Protein AF-A0A166JEI8-F1 (afdb_monomer_lite)

pLDDT: mean 73.2, std 16.62, range [34.91, 96.06]

Sequence (201 aa):
MSTNQKLSTAEVVRAQAAKEVSVGGETLSISKVHMWRNAQPRVSTLAEEALRSTSPQNTRPLSLTMTVKRNSGTSTASTDGLDSSVLPYLVAIHVLREGIPFSAQAELNTSPDDPTSIHYAWPAPPLGATENIAETPAHEGAYFLAQTVDKGSALSLSAWNGPLWGVLRNGLDDMLDFIAVLEFEGGIFLTSERQRVETVY

Foldseek 3Di:
DDPPPPDDPLRLLVVQADQWDQFQFWIKHWPDKAKEFEPDDDDDDPVVVVVCVVDVDPFFAMKMKTKMFGPDGDPPDLQQAPVHDRGFDFFKKKKFWPDDPPVVQSPQPDDQQDQSHGMKIAGADDPPPPDPPDVVCQQVNQHKDWDTDPSRGMIMIITGDGYRYQRPDDPPSQWTKMKMWIAGPPGRIYIDPIDTYHYHD

Structure (mmCIF, N/CA/C/O backbone):
data_AF-A0A166JEI8-F1
#
_entry.id   AF-A0A166JEI8-F1
#
loop_
_atom_site.group_PDB
_atom_site.id
_atom_site.type_symbol
_atom_site.label_atom_id
_atom_site.label_alt_id
_atom_site.label_comp_id
_atom_site.label_asym_id
_atom_site.label_entity_id
_atom_site.label_seq_id
_atom_site.pdbx_PDB_ins_code
_atom_site.Cartn_x
_atom_site.Cartn_y
_atom_site.Cartn_z
_atom_site.occupancy
_atom_site.B_iso_or_equiv
_atom_site.auth_seq_id
_atom_site.auth_comp_id
_atom_site.auth_asym_id
_atom_site.auth_atom_id
_atom_site.pdbx_PDB_model_num
ATOM 1 N N . MET A 1 1 ? -22.953 -27.720 -11.928 1.00 34.91 1 MET A N 1
ATOM 2 C CA . MET A 1 1 ? -21.534 -27.922 -11.571 1.00 34.91 1 MET A CA 1
ATOM 3 C C . MET A 1 1 ? -20.977 -26.565 -11.193 1.00 34.91 1 MET A C 1
ATOM 5 O O . MET A 1 1 ? -20.800 -25.744 -12.079 1.00 34.91 1 MET A O 1
ATOM 9 N N . SER A 1 2 ? -20.825 -26.287 -9.898 1.00 39.28 2 SER A N 1
ATOM 10 C CA . SER A 1 2 ? -20.218 -25.035 -9.441 1.00 39.28 2 SER A CA 1
ATOM 11 C C . SER A 1 2 ? -18.711 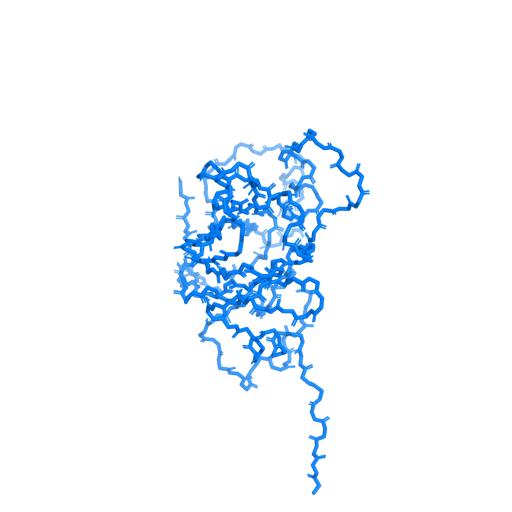-25.249 -9.443 1.00 39.28 2 SER A C 1
ATOM 13 O O . SER A 1 2 ? -18.194 -26.004 -8.622 1.00 39.28 2 SER A O 1
ATOM 15 N N . THR A 1 3 ? -18.011 -24.683 -10.419 1.00 42.84 3 THR A N 1
ATOM 16 C CA . THR A 1 3 ? -16.553 -24.586 -10.386 1.00 42.84 3 THR A CA 1
ATOM 17 C C . THR A 1 3 ? -16.180 -23.765 -9.156 1.00 42.84 3 THR A C 1
ATOM 19 O O . THR A 1 3 ? -16.444 -22.568 -9.109 1.00 42.84 3 THR A O 1
ATOM 22 N N . ASN A 1 4 ? -15.603 -24.415 -8.142 1.00 44.16 4 ASN A N 1
ATOM 23 C CA . ASN A 1 4 ? -14.890 -23.744 -7.056 1.00 44.16 4 ASN A CA 1
ATOM 24 C C . ASN A 1 4 ? -13.650 -23.080 -7.663 1.00 44.16 4 ASN A C 1
ATOM 26 O O . ASN A 1 4 ? -12.557 -23.644 -7.650 1.00 44.16 4 ASN A O 1
ATOM 30 N N . GLN A 1 5 ? -13.841 -21.919 -8.282 1.00 55.06 5 GLN A N 1
ATOM 31 C CA . GLN A 1 5 ? -12.746 -21.103 -8.769 1.00 55.06 5 GLN A CA 1
ATOM 32 C C . GLN A 1 5 ? -12.058 -20.521 -7.535 1.00 55.06 5 GLN A C 1
ATOM 34 O O . GLN A 1 5 ? -12.640 -19.723 -6.802 1.00 55.06 5 GLN A O 1
ATOM 39 N N . LYS A 1 6 ? -10.849 -21.007 -7.243 1.00 60.31 6 LYS A N 1
ATOM 40 C CA . LYS A 1 6 ? -10.017 -20.469 -6.169 1.00 60.31 6 LYS A CA 1
ATOM 41 C C . LYS A 1 6 ? -9.672 -19.031 -6.550 1.00 60.31 6 LYS A C 1
ATOM 43 O O . LYS A 1 6 ? -8.911 -18.825 -7.491 1.00 60.31 6 LYS A O 1
ATOM 48 N N . LEU A 1 7 ? -10.271 -18.073 -5.849 1.00 62.31 7 LEU A N 1
ATOM 49 C CA . LEU A 1 7 ? -9.977 -16.656 -6.026 1.00 62.31 7 LEU A CA 1
ATOM 50 C C . LEU A 1 7 ? -8.491 -16.407 -5.735 1.00 62.31 7 LEU A C 1
ATOM 52 O O . LEU A 1 7 ? -7.923 -16.970 -4.792 1.00 62.31 7 LEU A O 1
ATOM 56 N N . SER A 1 8 ? -7.863 -15.584 -6.562 1.00 73.56 8 SER A N 1
ATOM 57 C CA . SER A 1 8 ? -6.524 -15.045 -6.339 1.00 73.56 8 SER A CA 1
ATOM 58 C C . SER A 1 8 ? -6.501 -14.098 -5.134 1.00 73.56 8 SER A C 1
ATOM 60 O O . SER A 1 8 ? -7.527 -13.544 -4.740 1.00 73.56 8 SER A O 1
ATOM 62 N N . THR A 1 9 ? -5.319 -13.862 -4.557 1.00 78.44 9 THR A N 1
ATOM 63 C CA . THR A 1 9 ? -5.157 -12.916 -3.438 1.00 78.44 9 THR A CA 1
ATOM 64 C C . THR A 1 9 ? -5.675 -11.523 -3.802 1.00 78.44 9 THR A C 1
ATOM 66 O O . THR A 1 9 ? -6.403 -10.918 -3.022 1.00 78.44 9 THR A O 1
ATOM 69 N N . ALA A 1 10 ? -5.384 -11.051 -5.017 1.00 78.81 10 ALA A N 1
ATOM 70 C CA . ALA A 1 10 ? -5.869 -9.774 -5.536 1.00 78.81 10 ALA A CA 1
ATOM 71 C C . ALA A 1 10 ? -7.406 -9.682 -5.552 1.00 78.81 10 ALA A C 1
ATOM 73 O O . ALA A 1 10 ? -7.980 -8.650 -5.205 1.00 78.81 10 ALA A O 1
ATO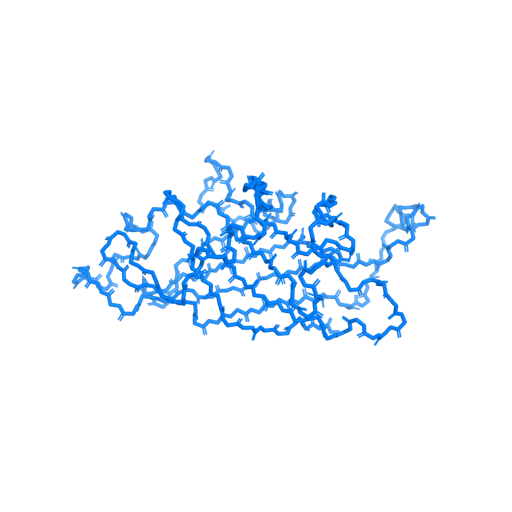M 74 N N . GLU A 1 11 ? -8.080 -10.770 -5.934 1.00 80.19 11 GLU A N 1
ATOM 75 C CA . GLU A 1 11 ? -9.542 -10.855 -5.959 1.00 80.19 11 GLU A CA 1
ATOM 76 C C . GLU A 1 11 ? -10.145 -10.838 -4.559 1.00 80.19 11 GLU A C 1
ATOM 78 O O . GLU A 1 11 ? -11.120 -10.126 -4.329 1.00 80.19 11 GLU A O 1
ATOM 83 N N . VAL A 1 12 ? -9.555 -11.587 -3.625 1.00 81.12 12 VAL A N 1
ATOM 84 C CA . VAL A 1 12 ? -10.002 -11.625 -2.227 1.00 81.12 12 VAL A CA 1
ATOM 85 C C . VAL A 1 12 ? -9.874 -10.244 -1.593 1.00 81.12 12 VAL A C 1
ATOM 87 O O . VAL A 1 12 ? -10.859 -9.724 -1.070 1.00 81.12 12 VAL A O 1
ATOM 90 N N . VAL A 1 13 ? -8.697 -9.624 -1.715 1.00 84.38 13 VAL A N 1
ATOM 91 C CA . VAL A 1 13 ? -8.416 -8.287 -1.176 1.00 84.38 13 VAL A CA 1
ATOM 92 C C . VAL A 1 13 ? -9.404 -7.271 -1.747 1.00 84.38 13 VAL A C 1
ATOM 94 O O . VAL A 1 13 ? -10.034 -6.536 -0.993 1.00 84.38 13 VAL A O 1
ATOM 97 N N . ARG A 1 14 ? -9.614 -7.256 -3.070 1.00 84.62 14 ARG A N 1
ATOM 98 C CA . ARG A 1 14 ? -10.544 -6.314 -3.712 1.00 84.62 14 ARG A CA 1
ATOM 99 C C . ARG A 1 14 ? -11.997 -6.539 -3.291 1.00 84.62 14 ARG A C 1
ATOM 101 O O . ARG A 1 14 ? -12.711 -5.571 -3.064 1.00 84.62 14 ARG A O 1
ATOM 108 N N . ALA A 1 15 ? -12.446 -7.792 -3.221 1.00 85.19 15 ALA A N 1
ATOM 109 C CA . ALA A 1 15 ? -13.835 -8.117 -2.904 1.00 85.19 15 ALA A CA 1
ATOM 110 C C . ALA A 1 15 ? -14.199 -7.816 -1.443 1.00 85.19 15 ALA A C 1
ATOM 112 O O . ALA A 1 15 ? -15.361 -7.540 -1.151 1.00 85.19 15 ALA A O 1
ATOM 113 N N . GLN A 1 16 ? -13.223 -7.887 -0.535 1.00 88.50 16 GLN A N 1
ATOM 114 C CA . GLN A 1 16 ? -13.431 -7.670 0.897 1.00 88.50 16 GLN A CA 1
ATOM 115 C C . GLN A 1 16 ? -13.135 -6.234 1.343 1.00 88.50 16 GLN A C 1
ATOM 117 O O . GLN A 1 16 ? -13.530 -5.855 2.445 1.00 88.50 16 GLN A O 1
ATOM 122 N N . ALA A 1 17 ? -12.462 -5.430 0.515 1.00 90.94 17 ALA A N 1
ATOM 123 C CA . ALA A 1 17 ? -12.079 -4.084 0.903 1.00 90.94 17 ALA A CA 1
ATOM 124 C C . ALA A 1 17 ? -13.253 -3.099 0.939 1.00 90.94 17 ALA A C 1
ATOM 126 O O . ALA A 1 17 ? -14.037 -2.986 -0.005 1.00 90.94 17 ALA A O 1
ATOM 127 N N . ALA A 1 18 ? -13.325 -2.323 2.020 1.00 93.25 18 ALA A N 1
ATOM 128 C CA . ALA A 1 18 ? -14.317 -1.274 2.228 1.00 93.25 18 ALA A CA 1
ATOM 129 C C . ALA A 1 18 ? -13.657 0.110 2.306 1.00 93.25 18 ALA A C 1
ATOM 131 O O . ALA A 1 18 ? -12.502 0.235 2.706 1.00 93.25 18 ALA A O 1
ATOM 132 N N . LYS A 1 19 ? -14.385 1.168 1.923 1.00 93.62 19 LYS A N 1
ATOM 133 C CA . LYS A 1 19 ? -13.885 2.559 2.003 1.00 93.62 19 LYS A CA 1
ATOM 134 C C . LYS A 1 19 ? -13.730 3.061 3.442 1.00 93.62 19 LYS A C 1
ATOM 136 O O . LYS A 1 19 ? -12.951 3.976 3.695 1.00 93.62 19 LYS A O 1
ATOM 141 N N . GLU A 1 20 ? -14.486 2.465 4.357 1.00 92.00 20 GLU A N 1
ATOM 142 C CA . GLU A 1 20 ? -14.409 2.706 5.789 1.00 92.00 20 GLU A CA 1
ATOM 143 C C . GLU A 1 20 ? -14.490 1.367 6.515 1.00 92.00 20 GLU A C 1
ATOM 145 O O . GLU A 1 20 ? -15.274 0.496 6.129 1.00 92.00 20 GLU A O 1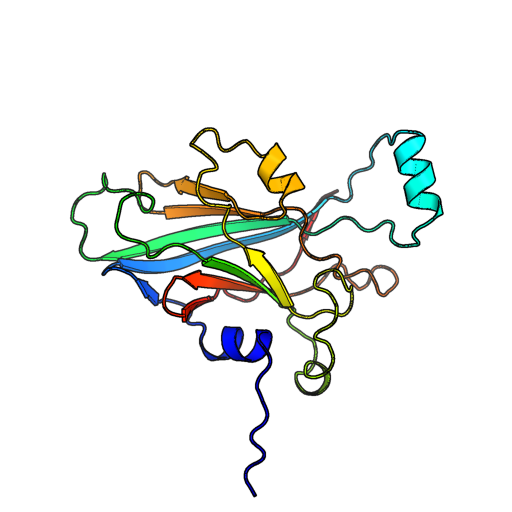
ATOM 150 N N . VAL A 1 21 ? -13.685 1.199 7.560 1.00 89.44 21 VAL A N 1
ATOM 151 C CA . VAL A 1 21 ? -13.673 -0.018 8.384 1.00 89.44 21 VAL A CA 1
ATOM 152 C C . VAL A 1 21 ? -13.698 0.341 9.859 1.00 89.44 21 VAL A C 1
ATOM 154 O O . VAL A 1 21 ? -13.145 1.367 10.258 1.00 89.44 21 VAL A O 1
ATOM 157 N N . SER A 1 22 ? -14.324 -0.515 10.668 1.00 87.31 22 SER A N 1
ATOM 158 C CA . SER A 1 22 ? -14.263 -0.417 12.124 1.00 87.31 22 SER A CA 1
ATOM 159 C C . SER A 1 22 ? -13.239 -1.405 12.663 1.00 87.31 22 SER A C 1
ATOM 161 O O . SER A 1 22 ? -13.326 -2.607 12.418 1.00 87.31 22 SER A O 1
ATOM 163 N N . VAL A 1 23 ? -12.249 -0.875 13.365 1.00 79.50 23 VAL A N 1
ATOM 164 C CA . VAL A 1 23 ? -11.028 -1.561 13.762 1.00 79.50 23 VAL A CA 1
ATOM 165 C C . VAL A 1 23 ? -10.725 -1.139 15.202 1.00 79.50 23 VAL A C 1
ATOM 167 O O . VAL A 1 23 ? -10.527 0.040 15.477 1.00 79.50 23 VAL A O 1
ATOM 170 N N . GLY A 1 24 ? -10.807 -2.083 16.146 1.00 75.44 24 GLY A N 1
ATOM 171 C CA . GLY A 1 24 ? -10.615 -1.808 17.579 1.00 75.44 24 GLY A CA 1
ATOM 172 C C . GLY A 1 24 ? -11.596 -0.800 18.200 1.00 75.44 24 GLY A C 1
ATOM 173 O O . GLY A 1 24 ? -11.288 -0.202 19.222 1.00 75.44 24 GLY A O 1
ATOM 174 N N . GLY A 1 25 ? -12.776 -0.592 17.605 1.00 76.69 25 GLY A N 1
ATOM 175 C CA . GLY A 1 25 ? -13.742 0.426 18.055 1.00 76.69 25 GLY A CA 1
ATOM 176 C C . GLY A 1 25 ? -13.531 1.814 17.437 1.00 76.69 25 GLY A C 1
ATOM 177 O O . GLY A 1 25 ? -14.306 2.733 17.706 1.00 76.69 25 GLY A O 1
ATOM 178 N N . GLU A 1 26 ? -12.534 1.959 16.563 1.00 81.19 26 GLU A N 1
ATOM 179 C CA . GLU A 1 26 ? -12.279 3.158 15.769 1.00 81.19 26 GLU A CA 1
ATOM 180 C C . GLU A 1 26 ? -12.746 2.940 14.330 1.00 81.19 26 GLU A C 1
ATOM 182 O O . GLU A 1 26 ? -12.578 1.868 13.758 1.00 81.19 26 GLU A O 1
ATOM 187 N N . THR A 1 27 ? -13.354 3.954 13.728 1.00 88.31 27 THR A N 1
ATOM 188 C CA . THR A 1 27 ? -13.735 3.967 12.313 1.00 88.31 27 THR A CA 1
ATOM 189 C C . THR A 1 27 ? -12.668 4.707 11.531 1.00 88.31 27 THR A C 1
ATOM 191 O O . THR A 1 27 ? -12.354 5.859 11.842 1.00 88.31 27 THR A O 1
ATOM 194 N N . LEU A 1 28 ? -12.111 4.050 10.521 1.00 89.50 28 LEU A N 1
ATOM 195 C CA . LEU A 1 28 ? -10.963 4.533 9.765 1.00 89.50 28 LEU A CA 1
ATOM 196 C C . LEU A 1 28 ? -11.316 4.732 8.300 1.00 89.50 28 LEU A C 1
ATOM 198 O O . LEU A 1 28 ? -12.080 3.953 7.732 1.00 89.50 28 LEU A O 1
ATOM 202 N N . SER A 1 29 ? -10.683 5.723 7.680 1.00 92.62 29 SER A N 1
ATOM 203 C CA . SER A 1 29 ? -10.709 5.928 6.233 1.00 92.62 29 SER A CA 1
ATOM 204 C C . SER A 1 29 ? -9.329 6.308 5.703 1.00 92.62 29 SER A C 1
ATOM 206 O O . SER A 1 29 ? -8.512 6.909 6.409 1.00 92.62 29 SER A O 1
ATOM 208 N N . ILE A 1 30 ? -9.048 5.966 4.445 1.00 93.75 30 ILE A N 1
ATOM 209 C CA . ILE A 1 30 ? -7.854 6.466 3.755 1.00 93.75 30 ILE A CA 1
ATOM 210 C C . ILE A 1 30 ? -8.164 7.867 3.234 1.00 93.75 30 ILE A C 1
ATOM 212 O O . ILE A 1 30 ? -8.978 8.047 2.334 1.00 93.75 30 ILE A O 1
ATOM 216 N N . SER A 1 31 ? -7.493 8.865 3.805 1.00 92.94 31 SER A N 1
ATOM 217 C CA . SER A 1 31 ? -7.713 10.278 3.475 1.00 92.94 31 SER A CA 1
ATOM 218 C C . SER A 1 31 ? -6.877 10.762 2.294 1.00 92.94 31 SER A C 1
ATOM 220 O O . SER A 1 31 ? -7.303 11.631 1.536 1.00 92.94 31 SER A O 1
ATOM 222 N N . LYS A 1 32 ? -5.668 10.217 2.147 1.00 93.94 32 LYS A N 1
ATOM 223 C CA . LYS A 1 32 ? -4.733 10.551 1.078 1.00 93.94 32 LYS A CA 1
ATOM 224 C C . LYS A 1 32 ? -3.896 9.329 0.761 1.00 93.94 32 LYS A C 1
ATOM 226 O O . LYS A 1 32 ? -3.464 8.633 1.671 1.00 93.94 32 LYS A O 1
ATOM 231 N N . VAL A 1 33 ? -3.635 9.104 -0.514 1.00 95.25 33 VAL A N 1
ATOM 232 C CA . VAL A 1 33 ? -2.681 8.105 -0.980 1.00 95.25 33 VAL A CA 1
ATOM 233 C C . VAL A 1 33 ? -2.010 8.636 -2.238 1.00 95.25 33 VAL A C 1
ATOM 235 O O . VAL A 1 33 ? -2.642 9.289 -3.066 1.00 95.25 33 VAL A O 1
ATOM 238 N N . HIS A 1 34 ? -0.711 8.406 -2.343 1.00 94.19 34 HIS A N 1
ATOM 239 C CA . HIS A 1 34 ? 0.128 8.885 -3.426 1.00 94.19 34 HIS A CA 1
ATOM 240 C C . HIS A 1 34 ? 1.145 7.800 -3.750 1.00 94.19 34 HIS A C 1
ATOM 242 O O . HIS A 1 34 ? 1.812 7.298 -2.850 1.00 94.19 34 HIS A O 1
ATOM 248 N N . MET A 1 35 ? 1.235 7.416 -5.020 1.00 92.50 35 MET A N 1
ATOM 249 C CA . MET A 1 35 ? 2.216 6.448 -5.503 1.00 92.50 35 MET A CA 1
ATOM 250 C C . MET A 1 35 ? 3.020 7.096 -6.618 1.00 92.50 35 MET A C 1
ATOM 252 O O . MET A 1 35 ? 2.436 7.677 -7.534 1.00 92.50 35 MET A O 1
ATOM 256 N N . TRP A 1 36 ? 4.344 7.000 -6.552 1.00 89.31 36 TRP A N 1
ATOM 257 C CA . TRP A 1 36 ? 5.209 7.683 -7.503 1.00 89.31 36 TRP A CA 1
ATOM 258 C C . TRP A 1 36 ? 6.441 6.887 -7.907 1.00 89.31 36 TRP A C 1
ATOM 260 O O . TRP A 1 36 ? 6.938 6.023 -7.182 1.00 89.31 36 TRP A O 1
ATOM 270 N N . ARG A 1 37 ? 6.974 7.249 -9.073 1.00 86.12 37 ARG A N 1
ATOM 271 C CA . ARG A 1 37 ? 8.286 6.844 -9.574 1.00 86.12 37 ARG A CA 1
ATOM 272 C C . ARG A 1 37 ? 9.220 8.042 -9.591 1.00 86.12 37 ARG A C 1
ATOM 274 O O . ARG A 1 37 ? 8.905 9.065 -10.183 1.00 86.12 37 ARG A O 1
ATOM 281 N N . ASN A 1 38 ? 10.412 7.894 -9.024 1.00 80.94 38 ASN A N 1
ATOM 282 C CA . ASN A 1 38 ? 11.464 8.900 -9.159 1.00 80.94 38 ASN A CA 1
ATOM 283 C C . ASN A 1 38 ? 12.235 8.694 -10.475 1.00 80.94 38 ASN A C 1
ATOM 285 O O . ASN A 1 38 ? 13.021 7.757 -10.561 1.00 80.94 38 ASN A O 1
ATOM 289 N N . ALA A 1 39 ? 12.085 9.580 -11.456 1.00 75.12 39 ALA A N 1
ATOM 290 C CA . ALA A 1 39 ? 12.784 9.570 -12.744 1.00 75.12 39 ALA A CA 1
ATOM 291 C C . ALA A 1 39 ? 14.010 10.508 -12.813 1.00 75.12 39 ALA A C 1
ATOM 293 O O . ALA A 1 39 ? 14.609 10.637 -13.880 1.00 75.12 39 ALA A O 1
ATOM 294 N N . GLN A 1 40 ? 14.438 11.114 -11.697 1.00 72.88 40 GLN A N 1
ATOM 295 C CA . GLN A 1 40 ? 15.587 12.029 -11.678 1.00 72.88 40 GLN A CA 1
ATOM 296 C C . GLN A 1 40 ? 16.876 11.362 -12.174 1.00 72.88 40 GLN A C 1
ATOM 298 O O . GLN A 1 40 ? 17.171 10.231 -11.753 1.00 72.88 40 GLN A O 1
ATOM 303 N N . PRO A 1 41 ? 17.700 12.046 -12.989 1.00 65.31 41 PRO A N 1
ATOM 304 C CA . PRO A 1 41 ? 19.040 11.581 -13.331 1.00 65.31 41 PRO A CA 1
ATOM 305 C C . PRO A 1 41 ? 19.866 11.345 -12.063 1.00 65.31 41 PRO A C 1
ATOM 307 O O . PRO A 1 41 ? 19.802 12.123 -11.115 1.00 65.31 41 PRO A O 1
ATOM 310 N N . ARG A 1 42 ? 20.651 10.267 -12.024 1.00 63.66 42 ARG A N 1
ATOM 311 C CA . ARG A 1 42 ? 21.582 9.993 -10.920 1.00 63.66 42 ARG A CA 1
ATOM 312 C C . ARG A 1 42 ? 22.958 9.712 -11.498 1.00 63.66 42 ARG A C 1
ATOM 314 O O . ARG A 1 42 ? 23.061 9.061 -12.537 1.00 63.66 42 ARG A O 1
ATOM 321 N N . VAL A 1 43 ? 23.995 10.180 -10.809 1.00 59.38 43 VAL A N 1
ATOM 322 C CA . VAL A 1 43 ? 25.360 9.715 -11.056 1.00 59.38 43 VAL A CA 1
ATOM 323 C C . VAL A 1 43 ? 25.443 8.318 -10.471 1.00 59.38 43 VAL A C 1
ATOM 325 O O . VAL A 1 43 ? 25.242 8.136 -9.274 1.00 59.38 43 VAL A O 1
ATOM 328 N N . SER A 1 44 ? 25.667 7.336 -11.325 1.00 60.00 44 SER A N 1
ATOM 329 C CA . SER A 1 44 ? 25.778 5.950 -10.901 1.00 60.00 44 SER A CA 1
ATOM 330 C C . SER A 1 44 ? 27.231 5.536 -10.804 1.00 60.00 44 SER A C 1
ATOM 332 O O . SER A 1 44 ? 28.086 6.036 -11.536 1.00 60.00 44 SER A O 1
ATOM 334 N N . THR A 1 45 ? 27.507 4.593 -9.919 1.00 65.69 45 THR A N 1
ATOM 335 C CA . THR A 1 45 ? 28.833 3.986 -9.819 1.00 65.69 45 THR A CA 1
ATOM 336 C C . THR A 1 45 ? 29.073 3.004 -10.973 1.00 65.69 45 THR A C 1
ATOM 338 O O . THR A 1 45 ? 28.134 2.452 -11.550 1.00 65.69 45 THR A O 1
ATOM 341 N N . LEU A 1 46 ? 30.345 2.725 -11.278 1.00 63.34 46 LEU A N 1
ATOM 342 C CA . LEU A 1 46 ? 30.747 1.713 -12.271 1.00 63.34 46 LEU A CA 1
ATOM 343 C C . LEU A 1 46 ? 30.145 0.322 -11.978 1.00 63.34 46 LEU A C 1
ATOM 345 O O . LEU A 1 46 ? 29.822 -0.419 -12.902 1.00 63.34 46 LEU A O 1
ATOM 349 N N . ALA A 1 47 ? 29.944 -0.021 -10.700 1.00 62.25 47 ALA A N 1
ATOM 350 C CA . ALA A 1 47 ? 29.309 -1.275 -10.291 1.00 62.25 47 ALA A CA 1
ATOM 351 C C . ALA A 1 47 ? 27.804 -1.306 -10.628 1.00 62.25 47 ALA A C 1
ATOM 353 O O . ALA A 1 47 ? 27.306 -2.298 -11.156 1.00 62.25 47 ALA A O 1
ATOM 354 N N . GLU A 1 48 ? 27.086 -0.203 -10.405 1.00 59.31 48 GLU A N 1
ATOM 355 C CA . GLU A 1 48 ? 25.668 -0.057 -10.775 1.00 59.31 48 GLU A CA 1
ATOM 356 C C . GLU A 1 48 ? 25.460 0.009 -12.297 1.00 59.31 48 GLU A C 1
ATOM 358 O O . GLU A 1 48 ? 24.394 -0.326 -12.811 1.00 59.31 48 GLU A O 1
ATOM 363 N N . GLU A 1 49 ? 26.460 0.467 -13.049 1.00 58.75 49 GLU A N 1
ATOM 364 C CA . GLU A 1 49 ? 26.464 0.446 -14.516 1.00 58.75 49 GLU A CA 1
ATOM 365 C C . GLU A 1 49 ? 26.706 -0.965 -15.084 1.00 58.75 49 GLU A C 1
ATOM 367 O O . GLU A 1 49 ? 26.044 -1.372 -16.043 1.00 58.75 49 GLU A O 1
ATOM 372 N N . ALA A 1 50 ? 27.556 -1.765 -14.434 1.00 57.06 50 ALA A N 1
ATOM 373 C CA . ALA A 1 50 ? 27.761 -3.179 -14.761 1.00 57.06 50 ALA A CA 1
ATOM 374 C C . ALA A 1 50 ? 26.516 -4.050 -14.467 1.00 57.06 50 ALA A C 1
ATOM 376 O O . ALA A 1 50 ? 26.180 -4.957 -15.228 1.00 57.06 50 ALA A O 1
ATOM 377 N N . LEU A 1 51 ? 25.774 -3.742 -13.398 1.00 55.19 51 LEU A N 1
ATOM 378 C CA . LEU A 1 51 ? 24.477 -4.372 -13.103 1.00 55.19 51 LEU A CA 1
ATOM 379 C C . LEU A 1 51 ? 23.371 -3.918 -14.074 1.00 55.19 51 LEU A C 1
ATOM 381 O O . LEU A 1 51 ? 22.539 -4.724 -14.483 1.00 55.19 51 LEU A O 1
ATOM 385 N N . ARG A 1 52 ? 23.389 -2.655 -14.519 1.00 55.81 52 ARG A N 1
ATOM 386 C CA . ARG A 1 52 ? 22.440 -2.143 -15.530 1.00 55.81 52 ARG A CA 1
ATOM 387 C C . ARG A 1 52 ? 22.657 -2.707 -16.928 1.00 55.81 52 ARG A C 1
ATOM 389 O O . ARG A 1 52 ? 21.704 -2.815 -17.688 1.00 55.81 52 ARG A O 1
ATOM 396 N N . SER A 1 53 ? 23.883 -3.075 -17.282 1.00 50.38 53 SER A N 1
ATOM 397 C CA . SER A 1 53 ? 24.191 -3.649 -18.599 1.00 50.38 53 SER A CA 1
ATOM 398 C C . SER A 1 53 ? 23.761 -5.114 -18.743 1.00 50.38 53 SER A C 1
ATOM 400 O O . SER A 1 53 ? 23.675 -5.609 -19.865 1.00 50.38 53 SER A O 1
ATOM 402 N N . THR A 1 54 ? 23.437 -5.796 -17.638 1.00 48.34 54 THR A N 1
ATOM 403 C CA . THR A 1 54 ? 22.978 -7.197 -17.632 1.00 48.34 54 THR A CA 1
ATOM 404 C C . THR A 1 54 ? 21.464 -7.361 -17.460 1.00 48.34 54 THR A C 1
ATOM 406 O O . THR A 1 54 ? 20.956 -8.458 -17.689 1.00 48.34 54 THR A O 1
ATOM 409 N N . SER A 1 55 ? 20.725 -6.294 -17.128 1.00 45.25 55 SER A N 1
ATOM 410 C CA . SER A 1 55 ? 19.271 -6.338 -16.946 1.00 45.25 55 SER A CA 1
ATOM 411 C C . SER A 1 55 ? 18.575 -5.272 -17.806 1.00 45.25 55 SER A C 1
ATOM 413 O O . SER A 1 55 ? 18.813 -4.082 -17.606 1.00 45.25 55 SER A O 1
ATOM 415 N N . PRO A 1 56 ? 17.696 -5.643 -18.759 1.00 44.56 56 PRO A N 1
ATOM 416 C CA . PRO A 1 56 ? 17.046 -4.696 -19.672 1.00 44.56 56 PRO A CA 1
ATOM 417 C C . PRO A 1 56 ? 16.010 -3.772 -19.001 1.00 44.56 56 PRO A C 1
ATOM 419 O O . PRO A 1 56 ? 15.319 -3.026 -19.692 1.00 44.56 56 PRO A O 1
ATOM 422 N N . GLN A 1 57 ? 15.883 -3.785 -17.672 1.00 50.94 57 GLN A N 1
ATOM 423 C CA . GLN A 1 57 ? 14.956 -2.927 -16.942 1.00 50.94 57 GLN A CA 1
ATOM 424 C C . GLN A 1 57 ? 15.705 -1.783 -16.256 1.00 50.94 57 GLN A C 1
ATOM 426 O O . GLN A 1 57 ? 16.095 -1.857 -15.097 1.00 50.94 57 GLN A O 1
ATOM 431 N N . ASN A 1 58 ? 15.842 -0.669 -16.973 1.00 53.38 58 ASN A N 1
ATOM 432 C CA . ASN A 1 58 ? 16.271 0.631 -16.441 1.00 53.38 58 ASN A CA 1
ATOM 433 C C . ASN A 1 58 ? 15.179 1.282 -15.548 1.00 53.38 58 ASN A C 1
ATOM 435 O O . ASN A 1 58 ? 15.095 2.506 -15.431 1.00 53.38 58 ASN A O 1
ATOM 439 N N . THR A 1 59 ? 14.280 0.471 -14.984 1.00 63.84 59 THR A N 1
ATOM 440 C CA . THR A 1 59 ? 13.049 0.916 -14.336 1.00 63.84 59 THR A CA 1
ATOM 441 C C . THR A 1 59 ? 13.269 1.048 -12.850 1.00 63.84 59 THR A C 1
ATOM 443 O O . THR A 1 59 ? 13.785 0.150 -12.193 1.00 63.84 59 THR A O 1
ATOM 446 N N . ARG A 1 60 ? 12.824 2.175 -12.304 1.00 76.06 60 ARG A N 1
ATOM 447 C CA . ARG A 1 60 ? 12.823 2.387 -10.865 1.00 76.06 60 ARG A CA 1
ATOM 448 C C . ARG A 1 60 ? 11.516 1.907 -10.237 1.00 76.06 60 ARG A C 1
ATOM 450 O O . ARG A 1 60 ? 10.450 2.163 -10.816 1.00 76.06 60 ARG A O 1
ATOM 457 N N . PRO A 1 61 ? 11.600 1.263 -9.064 1.00 82.56 61 PRO A N 1
ATOM 458 C CA . PRO A 1 61 ? 10.430 0.786 -8.352 1.00 82.56 61 PRO A CA 1
ATOM 459 C C . PRO A 1 61 ? 9.543 1.944 -7.907 1.00 82.56 61 PRO A C 1
ATOM 461 O O . PRO A 1 61 ? 10.005 3.075 -7.707 1.00 82.56 61 PRO A O 1
ATOM 464 N N . LEU A 1 62 ? 8.255 1.647 -7.767 1.00 86.56 62 LEU A N 1
ATOM 465 C CA . LEU A 1 62 ? 7.289 2.590 -7.225 1.00 86.56 62 LEU A CA 1
ATOM 466 C C . LEU A 1 62 ? 7.461 2.739 -5.711 1.00 86.56 62 LEU A C 1
ATOM 468 O O . LEU A 1 62 ? 7.847 1.808 -5.007 1.00 86.56 62 LEU A O 1
ATOM 472 N N . SER A 1 63 ? 7.188 3.940 -5.219 1.00 90.56 63 SER A N 1
ATOM 473 C CA . SER A 1 63 ? 7.100 4.268 -3.794 1.00 90.56 63 SER A CA 1
ATOM 474 C C . SER A 1 63 ? 5.688 4.746 -3.479 1.00 90.56 63 SER A C 1
ATOM 476 O O . SER A 1 63 ? 5.013 5.270 -4.363 1.00 90.56 63 SER A O 1
ATOM 478 N N . LEU A 1 64 ? 5.243 4.563 -2.241 1.00 93.31 64 LEU A N 1
ATOM 479 C CA . LEU A 1 64 ? 3.897 4.873 -1.780 1.00 93.31 64 LEU A CA 1
ATOM 480 C C . LEU A 1 64 ? 3.959 5.683 -0.484 1.00 93.31 64 LEU A C 1
ATOM 482 O O . LEU A 1 64 ? 4.731 5.371 0.418 1.00 93.31 64 LEU A O 1
ATOM 486 N N . THR A 1 65 ? 3.091 6.680 -0.365 1.00 93.81 65 THR A N 1
ATOM 487 C CA . THR A 1 65 ? 2.720 7.311 0.899 1.00 93.81 65 THR A CA 1
ATOM 488 C C . THR A 1 65 ? 1.212 7.317 1.021 1.00 93.81 65 THR A C 1
ATOM 490 O O . THR A 1 65 ? 0.482 7.485 0.042 1.00 93.81 65 THR A O 1
ATOM 493 N N . MET A 1 66 ? 0.726 7.130 2.236 1.00 93.75 66 MET A N 1
ATOM 494 C CA . MET A 1 66 ? -0.693 7.081 2.530 1.00 93.75 66 MET A CA 1
ATOM 495 C C . MET A 1 66 ? -0.966 7.649 3.914 1.00 93.75 66 MET A C 1
ATOM 497 O O . MET A 1 66 ? -0.158 7.518 4.824 1.00 93.75 66 MET A O 1
ATOM 501 N N . THR A 1 67 ? -2.120 8.283 4.081 1.00 92.12 67 THR A N 1
ATOM 502 C CA . THR A 1 67 ? -2.576 8.812 5.361 1.00 92.12 67 THR A CA 1
ATOM 503 C C . THR A 1 67 ? -3.944 8.245 5.691 1.00 92.12 67 THR A C 1
ATOM 505 O O . THR A 1 67 ? -4.931 8.528 5.003 1.00 92.12 67 THR A O 1
ATOM 508 N N . VAL A 1 68 ? -4.007 7.484 6.776 1.00 90.38 68 VAL A N 1
ATOM 509 C CA . VAL A 1 68 ? -5.238 6.941 7.352 1.00 90.38 68 VAL A CA 1
ATOM 510 C C . VAL A 1 68 ? -5.717 7.889 8.434 1.00 90.38 68 VAL A C 1
ATOM 512 O O . VAL A 1 68 ? -4.923 8.313 9.270 1.00 90.38 68 VAL A O 1
ATOM 515 N N . LYS A 1 69 ? -7.002 8.228 8.432 1.00 89.38 69 LYS A N 1
ATOM 516 C CA . LYS A 1 69 ? -7.609 9.086 9.449 1.00 89.38 69 LYS A CA 1
ATOM 517 C C . LYS A 1 69 ? -8.645 8.329 10.251 1.00 89.38 69 LYS A C 1
ATOM 519 O O . LYS A 1 69 ? -9.390 7.511 9.712 1.00 89.38 69 LYS A O 1
ATOM 524 N N . ARG A 1 70 ? -8.698 8.659 11.537 1.00 86.44 70 ARG A N 1
ATOM 525 C CA . ARG A 1 70 ? -9.797 8.309 12.429 1.00 86.44 70 ARG A CA 1
ATOM 526 C C . ARG A 1 70 ? -10.982 9.227 12.126 1.00 86.44 70 ARG A C 1
ATOM 528 O O . ARG A 1 70 ? -10.884 10.438 12.307 1.00 86.44 70 ARG A O 1
ATOM 535 N N . ASN A 1 71 ? -12.091 8.651 11.673 1.00 83.31 71 ASN A N 1
ATOM 536 C CA . ASN A 1 71 ? -13.337 9.379 11.418 1.00 83.31 71 ASN A CA 1
ATOM 537 C C . ASN A 1 71 ? -14.162 9.523 12.706 1.00 83.31 71 ASN A C 1
ATOM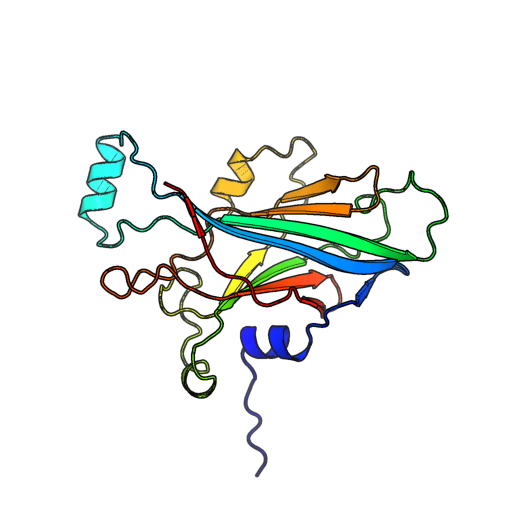 539 O O . ASN A 1 71 ? -14.753 10.571 12.956 1.00 83.31 71 ASN A O 1
ATOM 543 N N . SER A 1 72 ? -14.183 8.480 13.538 1.00 75.62 72 SER A N 1
ATOM 544 C CA . SER A 1 72 ? -14.892 8.448 14.823 1.00 75.62 72 SER A CA 1
ATOM 545 C C . SER A 1 72 ? -14.465 7.232 15.636 1.00 75.62 72 SER A C 1
ATOM 547 O O . SER A 1 72 ? -14.141 6.211 15.040 1.00 75.62 72 SER A O 1
ATOM 549 N N . GLY A 1 73 ? -14.583 7.274 16.960 1.00 67.31 73 GLY A N 1
ATOM 550 C CA . GLY A 1 73 ? -14.465 6.069 17.775 1.00 67.31 73 GLY A CA 1
ATOM 551 C C . GLY A 1 73 ? -14.582 6.330 19.264 1.00 67.31 73 GLY A C 1
ATOM 552 O O . GLY A 1 73 ? -15.006 7.404 19.694 1.00 67.31 73 GLY A O 1
ATOM 553 N N . THR A 1 74 ? -14.289 5.296 20.043 1.00 60.56 74 THR A N 1
ATOM 554 C CA . THR A 1 74 ? -14.532 5.265 21.488 1.00 60.56 74 THR A CA 1
ATOM 555 C C . THR A 1 74 ? -13.418 5.903 22.312 1.00 60.56 74 THR A C 1
ATOM 557 O O . THR A 1 74 ? -13.636 6.177 23.493 1.00 60.56 74 THR A O 1
ATOM 560 N N . SER A 1 75 ? -12.240 6.156 21.730 1.00 56.94 75 SER A N 1
ATOM 561 C CA . SER A 1 75 ? -11.154 6.837 22.433 1.00 56.94 75 SER A CA 1
ATOM 562 C C . SER A 1 75 ? -11.490 8.317 22.650 1.00 56.94 75 SER A C 1
ATOM 564 O O . SER A 1 75 ? -11.435 9.147 21.743 1.00 56.94 75 SER A O 1
ATOM 566 N N . THR A 1 76 ? -11.851 8.659 23.888 1.00 47.72 76 THR A N 1
ATOM 567 C CA . THR A 1 76 ? -12.191 10.023 24.325 1.00 47.72 76 THR A CA 1
ATOM 568 C C . THR A 1 76 ? -10.970 10.923 24.539 1.00 47.72 76 THR A C 1
ATOM 570 O O . THR A 1 76 ? -11.129 12.086 24.908 1.00 47.72 76 THR A O 1
ATOM 573 N N . ALA A 1 77 ? -9.753 10.412 24.337 1.00 48.78 77 ALA A N 1
ATOM 574 C CA . ALA A 1 77 ? -8.520 11.150 24.561 1.00 48.78 77 ALA A CA 1
ATOM 575 C C . ALA A 1 77 ? -7.758 11.325 23.242 1.00 48.78 77 ALA A C 1
ATOM 577 O O . ALA A 1 77 ? -7.239 10.372 22.671 1.00 48.78 77 ALA A O 1
ATOM 578 N N . SER A 1 78 ? -7.602 12.573 22.798 1.00 49.12 78 SER A N 1
ATOM 579 C CA . SER A 1 78 ? -6.732 12.968 21.678 1.00 49.12 78 SER A CA 1
ATOM 580 C C . SER A 1 78 ? -5.234 12.709 21.928 1.00 49.12 78 SER A C 1
ATOM 582 O O . SER A 1 78 ? -4.399 13.270 21.231 1.00 49.12 78 SER A O 1
ATOM 584 N N . THR A 1 79 ? -4.886 11.965 22.979 1.00 48.91 79 THR A N 1
ATOM 585 C CA . THR A 1 79 ? -3.519 11.649 23.407 1.00 48.91 79 THR A CA 1
ATOM 586 C C . THR A 1 79 ? -3.169 10.172 23.240 1.00 48.91 79 THR A C 1
ATOM 588 O O . THR A 1 79 ? -1.985 9.860 23.265 1.00 48.91 79 THR A O 1
ATOM 591 N N . ASP A 1 80 ? -4.150 9.282 23.029 1.00 54.62 80 ASP A N 1
ATOM 592 C CA . ASP A 1 80 ? -3.890 7.911 22.572 1.00 54.62 80 ASP A CA 1
ATOM 593 C C . ASP A 1 80 ? -3.814 7.918 21.045 1.00 54.62 80 ASP A C 1
ATOM 595 O O . ASP A 1 80 ? -4.830 7.913 20.329 1.00 54.62 80 ASP A O 1
ATOM 599 N N . GLY A 1 81 ? -2.584 8.028 20.546 1.00 56.81 81 GLY A N 1
ATOM 600 C CA . GLY A 1 81 ? -2.311 7.966 19.121 1.00 56.81 81 GLY A CA 1
ATOM 601 C C . GLY A 1 81 ? -2.696 6.613 18.525 1.00 56.81 81 GLY A C 1
ATOM 602 O O . GLY A 1 81 ? -2.830 5.618 19.230 1.00 56.81 81 GLY A O 1
ATOM 603 N N . LEU A 1 82 ? -2.913 6.568 17.209 1.00 62.97 82 LEU A N 1
ATOM 604 C CA . LEU A 1 82 ? -3.228 5.325 16.488 1.00 62.97 82 LEU A CA 1
ATOM 605 C C . LEU A 1 82 ? -2.113 4.254 16.564 1.00 62.97 82 LEU A C 1
ATOM 607 O O . LEU A 1 82 ? -2.354 3.107 16.204 1.00 62.97 82 LEU A O 1
ATOM 611 N N . ASP A 1 83 ? -0.927 4.616 17.049 1.00 58.28 83 ASP A N 1
ATOM 612 C CA . ASP A 1 83 ? 0.192 3.740 17.426 1.00 58.28 83 ASP A CA 1
ATOM 613 C C . ASP A 1 83 ? -0.021 3.006 18.760 1.00 58.28 83 ASP A C 1
ATOM 615 O O . ASP A 1 83 ? 0.528 1.926 18.970 1.00 58.28 83 ASP A O 1
ATOM 619 N N . SER A 1 84 ? -0.831 3.575 19.655 1.00 52.66 84 SER A N 1
ATOM 620 C CA . SER A 1 84 ? -1.109 3.066 20.995 1.00 52.66 84 SER A CA 1
ATOM 621 C C . SER A 1 84 ? -2.403 2.239 20.989 1.00 52.66 84 SER A C 1
ATOM 623 O O . SER A 1 84 ? -3.511 2.761 20.916 1.00 52.66 84 SER A O 1
ATOM 625 N N . SER A 1 85 ? -2.266 0.915 21.082 1.00 48.38 85 SER A N 1
ATOM 626 C CA . SER A 1 85 ? -3.287 -0.035 21.566 1.00 48.38 85 SER A CA 1
ATOM 627 C C . SER A 1 85 ? -4.561 -0.317 20.741 1.00 48.38 85 SER A C 1
ATOM 629 O O . SER A 1 85 ? -5.220 -1.307 21.066 1.00 48.38 85 SER A O 1
ATOM 631 N N . VAL A 1 86 ? -4.965 0.472 19.737 1.00 45.56 86 VAL A N 1
ATOM 632 C CA . VAL A 1 86 ? -6.340 0.352 19.175 1.00 45.56 86 VAL A CA 1
ATOM 633 C C . VAL A 1 86 ? -6.413 -0.138 17.720 1.00 45.56 86 VAL A C 1
ATOM 635 O O . VAL A 1 86 ? -7.450 -0.633 17.287 1.00 45.56 86 VAL A O 1
ATOM 638 N N . LEU A 1 87 ? -5.317 -0.105 16.963 1.00 53.69 87 LEU A N 1
ATOM 639 C CA . LEU A 1 87 ? -5.271 -0.725 15.637 1.00 53.69 87 LEU A CA 1
ATOM 640 C C . LEU A 1 87 ? -4.704 -2.154 15.752 1.00 53.69 87 LEU A C 1
ATOM 642 O O . LEU A 1 87 ? -3.513 -2.271 16.040 1.00 53.69 87 LEU A O 1
ATOM 646 N N . PRO A 1 88 ? -5.481 -3.245 15.545 1.00 55.69 88 PRO A N 1
ATOM 647 C CA . PRO A 1 88 ? -4.923 -4.553 15.202 1.00 55.69 88 PRO A CA 1
ATOM 648 C C . PRO A 1 88 ? -3.817 -4.378 14.173 1.00 55.69 88 PRO A C 1
ATOM 650 O O . PRO A 1 88 ? -3.967 -3.606 13.222 1.00 55.69 88 PRO A O 1
ATOM 653 N N . TYR A 1 89 ? -2.701 -5.054 14.426 1.00 73.56 89 TYR A N 1
ATOM 654 C CA . TYR A 1 89 ? -1.448 -4.885 13.710 1.00 73.56 89 TYR A CA 1
ATOM 655 C C . TYR A 1 89 ? -1.706 -4.815 12.203 1.00 73.56 89 TYR A C 1
ATOM 657 O O . TYR A 1 89 ? -2.269 -5.738 11.614 1.00 73.56 89 TYR A O 1
ATOM 665 N N . LEU A 1 90 ? -1.345 -3.689 11.582 1.00 84.06 90 LEU A N 1
ATOM 666 C CA . LEU A 1 90 ? -1.321 -3.587 10.127 1.00 84.06 90 LEU A CA 1
ATOM 667 C C . LEU A 1 90 ? -0.402 -4.690 9.605 1.00 84.06 90 LEU A C 1
ATOM 669 O O . LEU A 1 90 ? 0.759 -4.757 10.005 1.00 84.06 90 LEU A O 1
ATOM 673 N N . VAL A 1 91 ? -0.932 -5.553 8.744 1.00 88.50 91 VAL A N 1
ATOM 674 C CA . VAL A 1 91 ? -0.234 -6.737 8.229 1.00 88.50 91 VAL A CA 1
ATOM 675 C C . VAL A 1 91 ? 0.461 -6.411 6.917 1.00 88.50 91 VAL A C 1
ATOM 677 O O . VAL A 1 91 ? 1.613 -6.794 6.712 1.00 88.50 91 VAL A O 1
ATOM 680 N N . ALA A 1 92 ? -0.226 -5.690 6.033 1.00 90.25 92 ALA A N 1
ATOM 681 C CA . ALA A 1 92 ? 0.291 -5.357 4.719 1.00 90.25 92 ALA A CA 1
ATOM 682 C C . ALA A 1 92 ? -0.389 -4.125 4.111 1.00 90.25 92 ALA A C 1
ATOM 684 O O . ALA A 1 92 ? -1.537 -3.788 4.413 1.00 90.25 92 ALA A O 1
ATOM 685 N N . ILE A 1 93 ? 0.330 -3.481 3.193 1.00 92.75 93 ILE A N 1
ATOM 686 C CA . ILE A 1 93 ? -0.225 -2.521 2.242 1.00 92.75 93 ILE A CA 1
ATOM 687 C C . ILE A 1 93 ? -0.239 -3.179 0.872 1.00 92.75 93 ILE A C 1
ATOM 689 O O . ILE A 1 93 ? 0.808 -3.374 0.259 1.00 92.75 93 ILE A O 1
ATOM 693 N N . HIS A 1 94 ? -1.425 -3.491 0.373 1.00 93.00 94 HIS A N 1
ATOM 694 C CA . HIS A 1 94 ? -1.630 -3.991 -0.975 1.00 93.00 94 HIS A CA 1
ATOM 695 C C . HIS A 1 94 ? -1.821 -2.813 -1.922 1.00 93.00 94 HIS A C 1
ATOM 697 O O . HIS A 1 94 ? -2.501 -1.841 -1.601 1.00 93.00 94 HIS A O 1
ATOM 703 N N . VAL A 1 95 ? -1.288 -2.926 -3.127 1.00 91.94 95 VAL A N 1
ATOM 704 C CA . VAL A 1 95 ? -1.672 -2.083 -4.254 1.00 91.94 95 VAL A CA 1
ATOM 705 C C . VAL A 1 95 ? -2.165 -2.968 -5.375 1.00 91.94 95 VAL A C 1
ATOM 707 O O . VAL A 1 95 ? -1.566 -4.001 -5.681 1.00 91.94 95 VAL A O 1
ATOM 710 N N . LEU A 1 96 ? -3.282 -2.564 -5.967 1.00 89.38 96 LEU A N 1
ATOM 711 C CA . LEU A 1 96 ? -3.911 -3.265 -7.072 1.00 89.38 96 LEU A CA 1
ATOM 712 C C . LEU A 1 96 ? -3.955 -2.336 -8.278 1.00 89.38 96 LEU A C 1
ATOM 714 O O . LEU A 1 96 ? -4.449 -1.211 -8.182 1.00 89.38 96 LEU A O 1
ATOM 718 N N . ARG A 1 97 ? -3.446 -2.809 -9.414 1.00 86.00 97 ARG A N 1
ATOM 719 C CA . ARG A 1 97 ? -3.523 -2.096 -10.689 1.00 86.00 97 ARG A CA 1
ATOM 720 C C . ARG A 1 97 ? -4.967 -2.096 -11.188 1.00 86.00 97 ARG A C 1
ATOM 722 O O . ARG A 1 97 ? -5.639 -3.130 -11.209 1.00 86.00 97 ARG A O 1
ATOM 729 N N . GLU A 1 98 ? -5.425 -0.933 -11.625 1.00 80.88 98 GLU A N 1
ATOM 730 C CA . GLU A 1 98 ? -6.748 -0.712 -12.204 1.00 80.88 98 GLU A CA 1
ATOM 731 C C . GLU A 1 98 ? -6.651 -0.489 -13.721 1.00 80.88 98 GLU A C 1
ATOM 733 O O . GLU A 1 98 ? -5.620 -0.074 -14.253 1.00 80.88 98 GLU A O 1
ATOM 738 N N . GLY A 1 99 ? -7.737 -0.778 -14.444 1.00 70.62 99 GLY A N 1
ATOM 739 C CA . GLY A 1 99 ? -7.817 -0.568 -15.899 1.00 70.62 99 GLY A CA 1
ATOM 740 C C . GLY A 1 99 ? -7.386 -1.750 -16.779 1.00 70.62 99 GLY A C 1
ATOM 741 O O . GLY A 1 99 ? -7.436 -1.634 -18.001 1.00 70.62 99 GLY A O 1
ATOM 742 N N . ILE A 1 100 ? -7.029 -2.898 -16.192 1.00 66.19 100 ILE A N 1
ATOM 743 C CA . ILE A 1 100 ? -6.841 -4.167 -16.917 1.00 66.19 100 ILE A CA 1
ATOM 744 C C . ILE A 1 100 ? -8.129 -4.997 -16.781 1.00 66.19 100 ILE A C 1
ATOM 746 O O . ILE A 1 100 ? -8.582 -5.184 -15.653 1.00 66.19 100 ILE A O 1
ATOM 750 N N . PRO A 1 101 ? -8.745 -5.504 -17.868 1.00 56.72 101 PRO A N 1
ATOM 751 C CA . PRO A 1 101 ? -9.957 -6.319 -17.780 1.00 56.72 101 PRO A CA 1
ATOM 752 C C . PRO A 1 101 ? -9.754 -7.555 -16.896 1.00 56.72 101 PRO A C 1
ATOM 754 O O . PRO A 1 101 ? -8.796 -8.300 -17.075 1.00 56.72 101 PRO A O 1
ATOM 757 N N . PHE A 1 102 ? -10.685 -7.796 -15.972 1.00 51.84 102 PHE A N 1
ATOM 758 C CA . PHE A 1 102 ? -10.598 -8.847 -14.950 1.00 51.84 102 PHE A CA 1
ATOM 759 C C . PHE A 1 102 ? -10.445 -10.271 -15.515 1.00 51.84 102 PHE A C 1
ATOM 761 O O . PHE A 1 102 ? -9.783 -11.118 -14.928 1.00 51.84 102 PHE A O 1
ATOM 768 N N . SER A 1 103 ? -10.976 -10.534 -16.710 1.00 50.31 103 SER A N 1
ATOM 769 C CA . SER A 1 103 ? -10.793 -11.814 -17.407 1.00 50.31 103 SER A CA 1
ATOM 770 C C . SER A 1 103 ? -9.342 -12.089 -17.826 1.00 50.31 103 SER A C 1
ATOM 772 O O . SER A 1 103 ? -9.004 -13.238 -18.076 1.00 50.31 103 SER A O 1
ATOM 774 N N . ALA A 1 104 ? -8.488 -11.061 -17.893 1.00 50.53 104 ALA A N 1
ATOM 775 C CA . ALA A 1 104 ? -7.048 -11.183 -18.131 1.00 50.53 104 ALA A CA 1
ATOM 776 C C . ALA A 1 104 ? -6.224 -11.190 -16.824 1.00 50.53 104 ALA A C 1
ATOM 778 O O . ALA A 1 104 ? -5.013 -11.366 -16.873 1.00 50.53 104 ALA A O 1
ATOM 779 N N . GLN A 1 105 ? -6.860 -10.986 -15.661 1.00 53.97 105 GLN A N 1
ATOM 780 C CA . GLN A 1 105 ? -6.204 -10.844 -14.353 1.00 53.97 105 GLN A CA 1
ATOM 781 C C . GLN A 1 105 ? -5.923 -12.188 -13.659 1.00 53.97 105 GLN A C 1
ATOM 783 O O . GLN A 1 105 ? -4.952 -12.299 -12.915 1.00 53.97 105 GLN A O 1
ATOM 788 N N . ALA A 1 106 ? -6.731 -13.221 -13.932 1.00 48.53 106 ALA A N 1
ATOM 789 C CA . ALA A 1 106 ? -6.640 -14.532 -13.279 1.00 48.53 106 ALA A CA 1
ATOM 790 C C . ALA A 1 106 ? -5.346 -15.319 -13.597 1.00 48.53 106 ALA A C 1
ATOM 792 O O . ALA A 1 106 ? -5.006 -16.250 -12.868 1.00 48.53 106 ALA A O 1
ATOM 793 N N . GLU A 1 107 ? -4.609 -14.938 -14.648 1.00 45.53 107 GLU A N 1
ATOM 794 C CA . GLU A 1 107 ? -3.372 -15.603 -15.098 1.00 45.53 107 GLU A CA 1
ATOM 795 C C . GLU A 1 107 ? -2.085 -14.818 -14.768 1.00 45.53 107 GLU A C 1
ATOM 797 O O . GLU A 1 107 ? -0.990 -15.287 -15.067 1.00 45.53 107 GLU A O 1
ATOM 802 N N . LEU A 1 108 ? -2.187 -13.652 -14.114 1.00 52.28 108 LEU A N 1
ATOM 803 C CA . LEU A 1 108 ? -1.067 -12.719 -13.888 1.00 52.28 108 LEU A CA 1
ATOM 804 C C . LEU A 1 108 ? -0.553 -12.681 -12.437 1.00 52.28 108 LEU A C 1
ATOM 806 O O . LEU A 1 108 ? 0.081 -11.711 -12.028 1.00 52.28 108 LEU A O 1
ATOM 810 N N . ASN A 1 109 ? -0.766 -13.747 -11.656 1.00 50.72 109 ASN A N 1
ATOM 811 C CA . ASN A 1 109 ? -0.048 -13.958 -10.385 1.00 50.72 109 ASN A CA 1
ATOM 812 C C . ASN A 1 109 ? 1.412 -14.375 -10.655 1.00 50.72 109 ASN A C 1
ATOM 814 O O . ASN A 1 109 ? 1.870 -15.442 -10.245 1.00 50.72 109 ASN A O 1
ATOM 818 N N . THR A 1 110 ? 2.122 -13.561 -11.422 1.00 54.97 110 THR A N 1
ATOM 819 C CA . THR A 1 110 ? 3.566 -13.623 -11.612 1.00 54.97 110 THR A CA 1
ATOM 820 C C . THR A 1 110 ? 4.272 -13.032 -10.386 1.00 54.97 110 THR A C 1
ATOM 822 O O . THR A 1 110 ? 3.619 -12.547 -9.461 1.00 54.97 110 THR A O 1
ATOM 825 N N . SER A 1 111 ? 5.608 -13.100 -10.346 1.00 60.78 111 SER A N 1
ATOM 826 C CA . SER A 1 111 ? 6.412 -12.485 -9.275 1.00 60.78 111 SER A CA 1
ATOM 827 C C . SER A 1 111 ? 5.922 -11.055 -8.965 1.00 60.78 111 SER A C 1
ATOM 829 O O . SER A 1 111 ? 5.549 -10.355 -9.909 1.00 60.78 111 SER A O 1
ATOM 831 N N . PRO A 1 112 ? 5.927 -10.580 -7.703 1.00 56.28 112 PRO A N 1
ATOM 832 C CA . PRO A 1 112 ? 5.517 -9.212 -7.358 1.00 56.28 112 PRO A CA 1
ATOM 833 C C . PRO A 1 112 ? 6.245 -8.130 -8.178 1.00 56.28 112 PRO A C 1
ATOM 835 O O . PRO A 1 112 ? 5.668 -7.087 -8.480 1.00 56.28 112 PRO A O 1
ATOM 838 N N . ASP A 1 113 ? 7.478 -8.421 -8.603 1.00 59.75 113 ASP A N 1
ATOM 839 C CA . ASP A 1 113 ? 8.317 -7.548 -9.435 1.00 59.75 113 ASP A CA 1
ATOM 840 C C . ASP A 1 113 ? 8.014 -7.630 -10.939 1.00 59.75 113 ASP A C 1
ATOM 842 O O . ASP A 1 113 ? 8.615 -6.909 -11.738 1.00 59.75 113 ASP A O 1
ATOM 846 N N . ASP A 1 114 ? 7.107 -8.514 -11.357 1.00 67.31 114 ASP A N 1
ATOM 847 C CA . ASP A 1 114 ? 6.749 -8.659 -12.760 1.00 67.31 114 ASP A CA 1
ATOM 848 C C . ASP A 1 114 ? 6.011 -7.394 -13.240 1.00 67.31 114 ASP A C 1
ATOM 850 O O . ASP A 1 114 ? 4.997 -7.002 -12.650 1.00 67.31 114 ASP A O 1
ATOM 854 N N . PRO A 1 115 ? 6.460 -6.751 -14.333 1.00 65.81 115 PRO A N 1
ATOM 855 C CA . PRO A 1 115 ? 5.805 -5.562 -14.880 1.00 65.81 115 PRO A CA 1
ATOM 856 C C . PRO A 1 115 ? 4.352 -5.799 -15.332 1.00 65.81 115 PRO A C 1
ATOM 858 O O . PRO A 1 115 ? 3.608 -4.831 -15.533 1.00 65.81 115 PRO A O 1
ATOM 861 N N . THR A 1 116 ? 3.950 -7.059 -15.512 1.00 68.44 116 THR A N 1
ATOM 862 C CA . THR A 1 116 ? 2.583 -7.479 -15.849 1.00 68.44 116 THR A CA 1
ATOM 863 C C . THR A 1 116 ? 1.735 -7.850 -14.633 1.00 68.44 116 THR A C 1
ATOM 865 O O . THR A 1 116 ? 0.522 -8.008 -14.782 1.00 68.44 116 THR A O 1
ATOM 868 N N . SER A 1 117 ? 2.332 -7.919 -13.436 1.00 76.38 117 SER A N 1
ATOM 869 C CA . SER A 1 117 ? 1.589 -8.154 -12.201 1.00 76.38 117 SER A CA 1
ATOM 870 C C . SER A 1 117 ? 0.532 -7.065 -11.986 1.00 76.38 117 SER A C 1
ATOM 872 O O . SER A 1 117 ? 0.689 -5.900 -12.363 1.00 76.38 117 SER A O 1
ATOM 874 N N . ILE A 1 118 ? -0.574 -7.464 -11.369 1.00 80.38 118 ILE A N 1
ATOM 875 C CA . ILE A 1 118 ? -1.690 -6.584 -11.013 1.00 80.38 118 ILE A CA 1
ATOM 876 C C . ILE A 1 118 ? -1.759 -6.310 -9.515 1.00 80.38 118 ILE A C 1
ATOM 878 O O . ILE A 1 118 ? -2.570 -5.491 -9.091 1.00 80.38 118 ILE A O 1
ATOM 882 N N . HIS A 1 119 ? -0.959 -7.019 -8.716 1.00 86.56 119 HIS A N 1
ATOM 883 C CA . HIS A 1 119 ? -0.985 -6.963 -7.262 1.00 86.56 119 HIS A CA 1
ATOM 884 C C . HIS A 1 119 ? 0.436 -6.976 -6.705 1.00 86.56 119 HIS A C 1
ATOM 886 O O . HIS A 1 119 ? 1.251 -7.832 -7.041 1.00 86.56 119 HIS A O 1
ATOM 892 N N . TYR A 1 120 ? 0.716 -6.014 -5.836 1.00 88.19 120 TYR A N 1
ATOM 893 C CA . TYR A 1 120 ? 1.913 -5.986 -5.009 1.00 88.19 120 TYR A CA 1
ATOM 894 C C . TYR A 1 120 ? 1.504 -5.751 -3.556 1.00 88.19 120 TYR A C 1
ATOM 896 O O . TYR A 1 120 ? 0.496 -5.088 -3.302 1.00 88.19 120 TYR A O 1
ATOM 904 N N . ALA A 1 121 ? 2.261 -6.288 -2.602 1.00 89.75 121 ALA A N 1
ATOM 905 C CA . ALA A 1 121 ? 2.035 -6.040 -1.186 1.00 89.75 121 ALA A CA 1
ATOM 906 C C . ALA A 1 121 ? 3.351 -5.732 -0.472 1.00 89.75 121 ALA A C 1
ATOM 908 O O . ALA A 1 121 ? 4.289 -6.523 -0.537 1.00 89.75 121 ALA A O 1
ATOM 909 N N . TRP A 1 122 ? 3.389 -4.607 0.239 1.00 90.25 122 TRP A N 1
ATOM 910 C CA . TRP A 1 122 ? 4.420 -4.348 1.237 1.00 90.25 122 TRP A CA 1
ATOM 911 C C . TRP A 1 122 ? 3.995 -4.991 2.555 1.00 90.25 122 TRP A C 1
ATOM 913 O O . TRP A 1 122 ? 2.947 -4.607 3.081 1.00 90.25 122 TRP A O 1
ATOM 923 N N . PRO A 1 123 ? 4.761 -5.945 3.102 1.00 88.88 123 PRO A N 1
ATOM 924 C CA . PRO A 1 123 ? 4.471 -6.511 4.409 1.00 88.88 123 PRO A CA 1
ATOM 925 C C . PRO A 1 123 ? 4.798 -5.519 5.530 1.00 88.88 123 PRO A C 1
ATOM 927 O O . PRO A 1 123 ? 5.520 -4.534 5.338 1.00 88.88 123 PRO A O 1
ATOM 930 N N . ALA A 1 124 ? 4.281 -5.813 6.718 1.00 85.12 124 ALA A N 1
ATOM 931 C CA . ALA A 1 124 ? 4.674 -5.162 7.956 1.00 85.12 124 ALA A CA 1
ATOM 932 C C . ALA A 1 124 ? 6.163 -5.388 8.269 1.00 85.12 124 ALA A C 1
ATOM 934 O O . ALA A 1 124 ? 6.728 -6.424 7.894 1.00 85.12 124 ALA A O 1
ATOM 935 N N . PRO A 1 125 ? 6.811 -4.445 8.976 1.00 79.44 125 PRO A N 1
ATOM 936 C CA . PRO A 1 125 ? 8.183 -4.625 9.425 1.00 79.44 125 PRO A CA 1
ATOM 937 C C . PRO A 1 125 ? 8.297 -5.844 10.357 1.00 79.44 125 PRO A C 1
ATOM 939 O O . PRO A 1 125 ? 7.381 -6.113 11.141 1.00 79.44 125 PRO A O 1
ATOM 942 N N . PRO A 1 126 ? 9.423 -6.579 10.323 1.00 73.06 126 PRO A N 1
ATOM 943 C CA . PRO A 1 126 ? 9.643 -7.697 11.230 1.00 73.06 126 PRO A CA 1
ATOM 944 C C . PRO A 1 126 ? 9.628 -7.241 12.698 1.00 73.06 126 PRO A C 1
ATOM 946 O O . PRO A 1 126 ? 10.157 -6.183 13.054 1.00 73.06 126 PRO A O 1
ATOM 949 N N . LEU A 1 127 ? 9.034 -8.070 13.562 1.00 64.94 127 LEU A N 1
ATOM 950 C CA . LEU A 1 127 ? 8.953 -7.828 15.004 1.00 64.94 127 LEU A CA 1
ATOM 951 C C . LEU A 1 127 ? 10.360 -7.624 15.590 1.00 64.94 127 LEU A C 1
ATOM 953 O O . LEU A 1 127 ? 11.231 -8.476 15.428 1.00 64.94 127 LEU A O 1
ATOM 957 N N . GLY A 1 128 ? 10.577 -6.504 16.285 1.00 53.41 128 GLY A N 1
ATOM 958 C CA . GLY A 1 128 ? 11.877 -6.167 16.877 1.00 53.41 128 GLY A CA 1
ATOM 959 C C . GLY A 1 128 ? 12.743 -5.209 16.054 1.00 53.41 128 GLY A C 1
ATOM 960 O O . GLY A 1 128 ? 13.858 -4.911 16.479 1.00 53.41 128 GLY A O 1
ATOM 961 N N . ALA A 1 129 ? 12.240 -4.660 14.941 1.00 53.56 129 ALA A N 1
ATOM 962 C CA . ALA A 1 129 ? 12.765 -3.422 14.361 1.00 53.56 129 ALA A CA 1
ATOM 963 C C . ALA A 1 129 ? 12.457 -2.248 15.317 1.00 53.56 129 ALA A C 1
ATOM 965 O O . ALA A 1 129 ? 11.502 -1.498 15.143 1.00 53.56 129 ALA A O 1
ATOM 966 N N . THR A 1 130 ? 13.209 -2.171 16.414 1.00 43.69 130 THR A N 1
ATOM 967 C CA . THR A 1 130 ? 13.053 -1.198 17.502 1.00 43.69 130 THR A CA 1
ATOM 968 C C . THR A 1 130 ? 13.126 0.236 16.985 1.00 43.69 130 THR A C 1
ATOM 970 O O . THR A 1 130 ? 14.126 0.569 16.358 1.00 43.69 130 THR A O 1
ATOM 973 N N . GLU A 1 131 ? 12.089 1.028 17.294 1.00 43.56 131 GLU A N 1
ATOM 974 C CA . GLU A 1 131 ? 11.910 2.486 17.532 1.00 43.56 131 GLU A CA 1
ATOM 975 C C . GLU A 1 131 ? 12.883 3.561 16.984 1.00 43.56 131 GLU A C 1
ATOM 977 O O . GLU A 1 131 ? 12.522 4.733 16.962 1.00 43.56 131 GLU A O 1
ATOM 982 N N . ASN A 1 132 ? 14.052 3.226 16.446 1.00 45.66 132 ASN A N 1
ATOM 983 C CA . ASN A 1 132 ? 14.786 4.044 15.483 1.00 45.66 132 ASN A CA 1
ATOM 984 C C . ASN A 1 132 ? 14.455 3.538 14.079 1.00 45.66 132 ASN A C 1
ATOM 986 O O . ASN A 1 132 ? 15.245 2.843 13.438 1.00 45.66 132 ASN A O 1
ATOM 990 N N . ILE A 1 133 ? 13.247 3.861 13.628 1.00 51.78 133 ILE A N 1
ATOM 991 C CA . ILE A 1 133 ? 12.760 3.569 12.285 1.00 51.78 133 ILE A CA 1
ATOM 992 C C . ILE A 1 133 ? 13.597 4.383 11.284 1.00 51.78 133 ILE A C 1
ATOM 994 O O . ILE A 1 133 ? 13.263 5.511 10.930 1.00 51.78 133 ILE A O 1
ATOM 998 N N . ALA A 1 134 ? 14.738 3.840 10.871 1.00 57.81 134 ALA A N 1
ATOM 999 C CA . ALA A 1 134 ? 15.541 4.420 9.809 1.00 57.81 134 ALA A CA 1
ATOM 1000 C C . ALA A 1 134 ? 14.915 4.038 8.460 1.00 57.81 134 ALA A C 1
ATOM 1002 O O . ALA A 1 134 ? 14.597 2.872 8.221 1.00 57.81 134 ALA A O 1
ATOM 1003 N N . GLU A 1 135 ? 14.751 5.018 7.569 1.00 62.56 135 GLU A N 1
ATOM 1004 C CA . GLU A 1 135 ? 14.257 4.801 6.202 1.00 62.56 135 GLU A CA 1
ATOM 1005 C C . GLU A 1 135 ? 15.085 3.723 5.481 1.00 62.56 135 GLU A C 1
ATOM 1007 O O . GLU A 1 135 ? 14.540 2.903 4.748 1.00 62.56 135 GLU A O 1
ATOM 1012 N N . THR A 1 136 ? 16.394 3.662 5.748 1.00 67.19 136 THR A N 1
ATOM 1013 C CA . THR A 1 136 ? 17.343 2.753 5.089 1.00 67.19 136 THR A CA 1
ATOM 1014 C C . THR A 1 136 ? 16.966 1.260 5.212 1.00 67.19 136 THR A C 1
ATOM 1016 O O . THR A 1 136 ? 16.776 0.633 4.171 1.00 67.19 136 THR A O 1
ATOM 1019 N N . PRO A 1 137 ? 16.761 0.675 6.412 1.00 66.44 137 PRO A N 1
ATOM 1020 C CA . PRO A 1 137 ? 16.208 -0.674 6.551 1.00 66.44 137 PRO A CA 1
ATOM 1021 C C . PRO A 1 137 ? 14.869 -0.916 5.839 1.00 66.44 137 PRO A C 1
ATOM 1023 O O . PRO A 1 137 ? 14.658 -2.003 5.308 1.00 66.44 137 PRO A O 1
ATOM 1026 N N . ALA A 1 138 ? 13.970 0.074 5.795 1.00 65.44 138 ALA A N 1
ATOM 1027 C CA . ALA A 1 138 ? 12.677 -0.066 5.118 1.00 65.44 138 ALA A CA 1
ATOM 1028 C C . ALA A 1 138 ? 12.822 -0.102 3.594 1.00 65.44 138 ALA A C 1
ATOM 1030 O O . ALA A 1 138 ? 12.145 -0.882 2.923 1.00 65.44 138 ALA A O 1
ATOM 1031 N N . HIS A 1 139 ? 13.753 0.688 3.052 1.00 69.31 139 HIS A N 1
ATOM 1032 C CA . HIS A 1 139 ? 14.174 0.570 1.663 1.00 69.31 139 HIS A CA 1
ATOM 1033 C C . HIS A 1 139 ? 14.721 -0.837 1.386 1.00 69.31 139 HIS A C 1
ATOM 1035 O O . HIS A 1 139 ? 14.254 -1.507 0.470 1.00 69.31 139 HIS A O 1
ATOM 1041 N N . GLU A 1 140 ? 15.682 -1.315 2.173 1.00 67.88 140 GLU A N 1
ATOM 1042 C CA . GLU A 1 140 ? 16.342 -2.605 1.926 1.00 67.88 140 GLU A CA 1
ATOM 1043 C C . GLU A 1 140 ? 15.408 -3.811 2.114 1.00 67.88 140 GLU A C 1
ATOM 1045 O O . GLU A 1 140 ? 15.492 -4.778 1.358 1.00 67.88 140 GLU A O 1
ATOM 1050 N N . GLY A 1 141 ? 14.506 -3.750 3.094 1.00 65.06 141 GLY A N 1
ATOM 1051 C CA . GLY A 1 141 ? 13.591 -4.835 3.446 1.00 65.06 141 GLY A CA 1
ATOM 1052 C C . GLY A 1 141 ? 12.246 -4.820 2.718 1.00 65.06 141 GLY A C 1
ATOM 1053 O O . GLY A 1 141 ? 11.443 -5.719 2.958 1.00 65.06 141 GLY A O 1
ATOM 1054 N N . ALA A 1 142 ? 11.984 -3.817 1.871 1.00 78.12 142 ALA A N 1
ATOM 1055 C CA . ALA A 1 142 ? 10.736 -3.651 1.119 1.00 78.12 142 ALA A CA 1
ATOM 1056 C C . ALA A 1 142 ? 9.462 -3.790 1.982 1.00 78.12 142 ALA A C 1
ATOM 1058 O O . ALA A 1 142 ? 8.462 -4.358 1.544 1.00 78.12 142 ALA A O 1
ATOM 1059 N N . TYR A 1 143 ? 9.488 -3.259 3.206 1.00 84.06 143 TYR A N 1
ATOM 1060 C CA . TYR A 1 143 ? 8.341 -3.189 4.115 1.00 84.06 143 TYR A CA 1
ATOM 1061 C C . TYR A 1 143 ? 7.876 -1.740 4.292 1.00 84.06 143 TYR A C 1
ATOM 1063 O O . TYR A 1 143 ? 8.588 -0.793 3.945 1.00 84.06 143 TYR A O 1
ATOM 1071 N N . PHE A 1 144 ? 6.668 -1.547 4.822 1.00 86.50 144 PHE A N 1
ATOM 1072 C CA . PHE A 1 144 ? 6.154 -0.203 5.086 1.00 86.50 144 PHE A CA 1
ATOM 1073 C C . PHE A 1 144 ? 6.553 0.313 6.472 1.00 86.50 144 PHE A C 1
ATOM 1075 O O . PHE A 1 144 ? 6.732 -0.443 7.425 1.00 86.50 144 PHE A O 1
ATOM 1082 N N . LEU A 1 145 ? 6.633 1.631 6.595 1.00 85.75 145 LEU A N 1
ATOM 1083 C CA . LEU A 1 145 ? 6.785 2.348 7.850 1.00 85.75 145 LEU A CA 1
ATOM 1084 C C . LEU A 1 145 ? 5.481 3.015 8.232 1.00 85.75 145 LEU A C 1
ATOM 1086 O O . LEU A 1 145 ? 4.796 3.566 7.375 1.00 85.75 145 LEU A O 1
ATOM 1090 N N . ALA A 1 146 ? 5.174 2.987 9.523 1.00 83.50 146 ALA A N 1
ATOM 1091 C CA . ALA A 1 146 ? 3.997 3.612 10.088 1.00 83.50 146 ALA A CA 1
ATOM 1092 C C . ALA A 1 146 ? 4.403 4.638 11.142 1.00 83.50 146 ALA A C 1
ATOM 1094 O O . ALA A 1 146 ? 5.215 4.350 12.018 1.00 83.50 146 ALA A O 1
ATOM 1095 N N . GLN A 1 147 ? 3.834 5.834 11.047 1.00 81.31 147 GLN A N 1
ATOM 1096 C CA . GLN A 1 147 ? 4.082 6.922 11.978 1.00 81.31 147 GLN A CA 1
ATOM 1097 C C . GLN A 1 147 ? 2.779 7.635 12.310 1.00 81.31 147 GLN A C 1
ATOM 1099 O O . GLN A 1 147 ? 2.016 8.019 11.423 1.00 81.31 147 GLN A O 1
ATOM 1104 N N . THR A 1 148 ? 2.545 7.873 13.592 1.00 79.69 148 THR A N 1
ATOM 1105 C CA . THR A 1 148 ? 1.419 8.684 14.041 1.00 79.69 148 THR A CA 1
ATOM 1106 C C . THR A 1 148 ? 1.622 10.153 13.680 1.00 79.69 148 THR A C 1
ATOM 1108 O O . THR A 1 148 ? 2.669 10.745 13.943 1.00 79.69 148 THR A O 1
ATOM 1111 N N . VAL A 1 149 ? 0.591 10.758 13.095 1.00 80.06 149 VAL A N 1
ATOM 1112 C CA . VAL A 1 149 ? 0.539 12.174 12.710 1.00 80.06 149 VAL A CA 1
ATOM 1113 C C . VAL A 1 149 ? -0.757 12.813 13.222 1.00 80.06 149 VAL A C 1
ATOM 1115 O O . VAL A 1 149 ? -1.532 12.184 13.945 1.00 80.06 149 VAL A O 1
ATOM 1118 N N . ASP A 1 150 ? -0.966 14.100 12.930 1.00 79.75 150 ASP A N 1
ATOM 1119 C CA . ASP A 1 150 ? -2.151 14.866 13.347 1.00 79.75 150 ASP A CA 1
ATOM 1120 C C . ASP A 1 150 ? -2.487 14.700 14.842 1.00 79.75 150 ASP A C 1
ATOM 1122 O O . ASP A 1 150 ? -3.634 14.460 15.230 1.00 79.75 150 ASP A O 1
ATOM 1126 N N . LYS A 1 151 ? -1.452 14.803 15.690 1.00 74.56 151 LYS A N 1
ATOM 1127 C CA . LYS A 1 151 ? -1.538 14.667 17.156 1.00 74.56 151 LYS A CA 1
ATOM 1128 C C . LYS A 1 151 ? -2.188 13.355 17.625 1.00 74.56 151 LYS A C 1
ATOM 1130 O O . LYS A 1 151 ? -2.877 13.362 18.635 1.00 74.56 151 LYS A O 1
ATOM 1135 N N . GLY A 1 152 ? -2.020 12.252 16.897 1.00 74.94 152 GLY A N 1
ATOM 1136 C CA . GLY A 1 152 ? -2.602 10.965 17.291 1.00 74.94 152 GLY A CA 1
ATOM 1137 C C . GLY A 1 152 ? -3.807 10.521 16.471 1.00 74.94 152 GLY A C 1
ATOM 1138 O O . GLY A 1 152 ? -4.163 9.348 16.505 1.00 74.94 152 GLY A O 1
ATOM 1139 N N . SER A 1 153 ? -4.432 11.434 15.724 1.00 78.56 153 SER A N 1
ATOM 1140 C CA . SER A 1 153 ? -5.693 11.162 15.015 1.00 78.56 153 SER A CA 1
ATOM 1141 C C . SER A 1 153 ? -5.521 10.534 13.629 1.00 78.56 153 SER A C 1
ATOM 1143 O O . SER A 1 153 ? -6.505 10.111 13.015 1.00 78.56 153 SER A O 1
ATOM 1145 N N . ALA A 1 154 ? -4.286 10.455 13.133 1.00 84.06 154 ALA A N 1
ATOM 1146 C CA . ALA A 1 154 ? -3.982 9.909 11.822 1.00 84.06 154 ALA A CA 1
ATOM 1147 C C . ALA A 1 154 ? -2.686 9.093 11.832 1.00 84.06 154 ALA A C 1
ATOM 1149 O O . ALA A 1 154 ? -1.808 9.289 12.673 1.00 84.06 154 ALA A O 1
ATOM 1150 N N . LEU A 1 155 ? -2.576 8.183 10.869 1.00 86.38 155 LEU A N 1
ATOM 1151 C CA . LEU A 1 155 ? -1.402 7.359 10.633 1.00 86.38 155 LEU A CA 1
ATOM 1152 C C . LEU A 1 155 ? -0.858 7.663 9.241 1.00 86.38 155 LEU A C 1
ATOM 1154 O O . LEU A 1 155 ? -1.577 7.536 8.249 1.00 86.38 155 LEU A O 1
ATOM 1158 N N . SER A 1 156 ? 0.405 8.061 9.169 1.00 88.25 156 SER A N 1
ATOM 1159 C CA . SER A 1 156 ? 1.158 8.157 7.927 1.00 88.25 156 SER A CA 1
ATOM 1160 C C . SER A 1 156 ? 1.871 6.837 7.673 1.00 88.25 156 SER A C 1
ATOM 1162 O O . SER A 1 156 ? 2.583 6.333 8.538 1.00 88.25 156 SER A O 1
ATOM 1164 N N . LEU A 1 157 ? 1.679 6.294 6.481 1.00 90.00 157 LEU A N 1
ATOM 1165 C CA . LEU A 1 157 ? 2.284 5.065 6.006 1.00 90.00 157 LEU A CA 1
ATOM 1166 C C . LEU A 1 157 ? 3.171 5.383 4.811 1.00 90.00 157 LEU A C 1
ATOM 1168 O O . LEU A 1 157 ? 2.708 6.027 3.872 1.00 90.00 157 LEU A O 1
ATOM 1172 N N . SER A 1 158 ? 4.412 4.917 4.835 1.00 89.69 158 SER A N 1
ATOM 1173 C CA . SER A 1 158 ? 5.379 5.122 3.755 1.00 89.69 158 SER A CA 1
ATOM 1174 C C . SER A 1 158 ? 5.993 3.791 3.358 1.00 89.69 158 SER A C 1
ATOM 1176 O O . SER A 1 158 ? 6.386 3.014 4.221 1.00 89.69 158 SER A O 1
ATOM 1178 N N . ALA A 1 159 ? 6.083 3.517 2.064 1.00 90.00 159 ALA A N 1
ATOM 1179 C CA . ALA A 1 159 ? 6.672 2.295 1.545 1.00 90.00 159 ALA A CA 1
ATOM 1180 C C . ALA A 1 159 ? 7.504 2.591 0.296 1.00 90.00 159 ALA A C 1
ATOM 1182 O O . ALA A 1 159 ? 7.164 3.456 -0.514 1.00 90.00 159 ALA A O 1
ATOM 1183 N N . TRP A 1 160 ? 8.597 1.858 0.128 1.00 87.69 160 TRP A N 1
ATOM 1184 C CA . TRP A 1 160 ? 9.540 2.046 -0.971 1.00 87.69 160 TRP A CA 1
ATOM 1185 C C . TRP A 1 160 ? 9.851 0.719 -1.638 1.00 87.69 160 TRP A C 1
ATOM 1187 O O . TRP A 1 160 ? 9.492 -0.341 -1.131 1.00 87.69 160 TRP A O 1
ATOM 1197 N N . ASN A 1 161 ? 10.537 0.790 -2.777 1.00 84.12 161 ASN A N 1
ATOM 1198 C CA . ASN A 1 161 ? 10.988 -0.389 -3.509 1.00 84.12 161 ASN A CA 1
ATOM 1199 C C . ASN A 1 161 ? 9.842 -1.363 -3.828 1.00 84.12 161 ASN A C 1
ATOM 1201 O O . ASN A 1 161 ? 9.966 -2.564 -3.643 1.00 84.12 161 ASN A O 1
ATOM 1205 N N . GLY A 1 162 ? 8.708 -0.811 -4.267 1.00 84.75 162 GLY A N 1
ATOM 1206 C CA . GLY A 1 162 ? 7.556 -1.573 -4.731 1.00 84.75 162 GLY A CA 1
ATOM 1207 C C . GLY A 1 162 ? 7.670 -2.040 -6.181 1.00 84.75 162 GLY A C 1
ATOM 1208 O O . GLY A 1 162 ? 8.768 -2.132 -6.731 1.00 84.75 162 GLY A O 1
ATOM 1209 N N . PRO A 1 163 ? 6.531 -2.276 -6.853 1.00 83.19 163 PRO A N 1
ATOM 1210 C CA . PRO A 1 163 ? 6.527 -2.969 -8.129 1.00 83.19 163 PRO A CA 1
ATOM 1211 C C . PRO A 1 163 ? 7.149 -2.136 -9.255 1.00 83.19 163 PRO A C 1
ATOM 1213 O O . PRO A 1 163 ? 7.067 -0.901 -9.288 1.00 83.19 163 PRO A O 1
ATOM 1216 N N . LEU A 1 164 ? 7.697 -2.840 -10.246 1.00 79.69 164 LEU A N 1
ATOM 1217 C CA . LEU A 1 164 ? 8.236 -2.284 -11.489 1.00 79.69 164 LEU A CA 1
ATOM 1218 C C . LEU A 1 164 ? 7.147 -2.151 -12.570 1.00 79.69 164 LEU A C 1
ATOM 1220 O O . LEU A 1 164 ? 7.390 -2.418 -13.742 1.00 79.69 164 LEU A O 1
ATOM 1224 N N . TRP A 1 165 ? 5.918 -1.778 -12.207 1.00 80.12 165 TRP A N 1
ATOM 1225 C CA . TRP A 1 165 ? 4.819 -1.650 -13.174 1.00 80.12 165 TRP A CA 1
ATOM 1226 C C . TRP A 1 165 ? 5.039 -0.520 -14.172 1.00 80.12 165 TRP A C 1
ATOM 1228 O O . TRP A 1 165 ? 5.740 0.435 -13.886 1.00 80.12 165 TRP A O 1
ATOM 1238 N N . GLY A 1 166 ? 4.386 -0.553 -15.328 1.00 68.25 166 GLY A N 1
ATOM 1239 C CA . GLY A 1 166 ? 4.445 0.577 -16.260 1.00 68.25 166 GLY A CA 1
ATOM 1240 C C . GLY A 1 166 ? 5.749 0.656 -17.075 1.00 68.25 166 GLY A C 1
ATOM 1241 O O . GLY A 1 166 ? 6.249 1.742 -17.361 1.00 68.25 166 GLY A O 1
ATOM 1242 N N . VAL A 1 167 ? 6.339 -0.505 -17.375 1.00 59.81 167 VAL A N 1
ATOM 1243 C CA . VAL A 1 167 ? 7.603 -0.681 -18.128 1.00 59.81 167 VAL A CA 1
ATOM 1244 C C . VAL A 1 167 ? 7.344 -1.112 -19.567 1.00 59.81 167 VAL A C 1
ATOM 1246 O O . VAL A 1 167 ? 8.239 -1.110 -20.412 1.00 59.81 167 VAL A O 1
ATOM 1249 N N . LEU A 1 168 ? 6.104 -1.480 -19.876 1.00 54.69 168 LEU A N 1
ATOM 1250 C CA . LEU A 1 168 ? 5.739 -2.180 -21.092 1.00 54.69 168 LEU A CA 1
ATOM 1251 C C . LEU A 1 168 ? 4.957 -1.241 -22.008 1.00 54.69 168 LEU A C 1
ATOM 1253 O O . LEU A 1 168 ? 3.784 -1.483 -22.273 1.00 54.69 168 LEU A O 1
ATOM 1257 N N . ARG A 1 169 ? 5.654 -0.218 -22.529 1.00 47.03 169 ARG A N 1
ATOM 1258 C CA . ARG A 1 169 ? 5.515 0.404 -23.872 1.00 47.03 169 ARG A CA 1
ATOM 1259 C C . ARG A 1 169 ? 5.756 1.916 -23.829 1.00 47.03 169 ARG A C 1
ATOM 1261 O O . ARG A 1 169 ? 4.924 2.674 -23.345 1.00 47.03 169 ARG A O 1
ATOM 1268 N N . ASN A 1 170 ? 6.850 2.343 -24.465 1.00 45.31 170 ASN A N 1
ATOM 1269 C CA . ASN A 1 170 ? 7.000 3.601 -25.216 1.00 45.31 170 ASN A CA 1
ATOM 1270 C C . ASN A 1 170 ? 6.274 4.853 -24.663 1.00 45.31 170 ASN A C 1
ATOM 1272 O O . ASN A 1 170 ? 5.601 5.542 -25.426 1.00 45.31 170 ASN A O 1
ATOM 1276 N N . GLY A 1 171 ? 6.390 5.154 -23.366 1.00 43.31 171 GLY A N 1
ATOM 1277 C CA . GLY A 1 171 ? 5.843 6.390 -22.783 1.00 43.31 171 GLY A CA 1
ATOM 1278 C C . GLY A 1 171 ? 4.311 6.476 -22.688 1.00 43.31 171 GLY A C 1
ATOM 1279 O O . GLY A 1 171 ? 3.786 7.557 -22.455 1.00 43.31 171 GLY A O 1
ATOM 1280 N N . LEU A 1 172 ? 3.577 5.368 -22.866 1.00 44.69 172 LEU A N 1
ATOM 1281 C CA . LEU A 1 172 ? 2.117 5.309 -22.644 1.00 44.69 172 LEU A CA 1
ATOM 1282 C C . LEU A 1 172 ? 1.742 4.853 -21.222 1.00 44.69 172 LEU A C 1
ATOM 1284 O O . LEU A 1 172 ? 0.596 5.007 -20.809 1.00 44.69 172 LEU A O 1
ATOM 1288 N N . ASP A 1 173 ? 2.704 4.308 -20.478 1.00 50.44 173 ASP A N 1
ATOM 1289 C CA . ASP A 1 173 ? 2.527 3.748 -19.133 1.00 50.44 173 ASP A CA 1
ATOM 1290 C C . ASP A 1 173 ? 2.640 4.794 -17.994 1.00 50.44 173 ASP A C 1
ATOM 1292 O O . ASP A 1 173 ? 2.519 4.440 -16.821 1.00 50.44 173 ASP A O 1
ATOM 1296 N N . ASP A 1 174 ? 2.801 6.087 -18.312 1.00 52.22 174 ASP A N 1
ATOM 1297 C CA . ASP A 1 174 ? 2.837 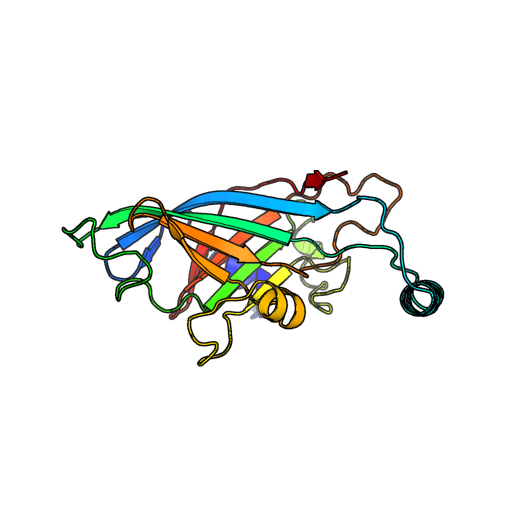7.196 -17.333 1.00 52.22 174 ASP A CA 1
ATOM 1298 C C . ASP A 1 174 ? 1.464 7.491 -16.680 1.00 52.22 174 ASP A C 1
ATOM 1300 O O . ASP A 1 174 ? 1.315 8.435 -15.908 1.00 52.22 174 ASP A O 1
ATOM 1304 N N . MET A 1 175 ? 0.431 6.696 -16.982 1.00 64.62 175 MET A N 1
ATOM 1305 C CA . MET A 1 175 ? -0.927 6.852 -16.448 1.00 64.62 175 MET A CA 1
ATOM 1306 C C . MET A 1 175 ? -1.483 5.526 -15.921 1.00 64.62 175 MET A C 1
ATOM 1308 O O . MET A 1 175 ? -2.559 5.079 -16.319 1.00 64.62 175 MET A O 1
ATOM 1312 N N . LEU A 1 176 ? -0.732 4.870 -15.037 1.00 81.75 176 LEU A N 1
ATOM 1313 C CA . LEU A 1 176 ? -1.209 3.685 -14.331 1.00 81.75 176 LEU A CA 1
ATOM 1314 C C . LEU A 1 176 ? -2.152 4.105 -13.206 1.00 81.75 176 LEU A C 1
ATOM 1316 O O . LEU A 1 176 ? -1.757 4.845 -12.308 1.00 81.75 176 LEU A O 1
ATOM 1320 N N . ASP A 1 177 ? -3.384 3.611 -13.241 1.00 88.00 177 ASP A N 1
ATOM 1321 C CA . ASP A 1 177 ? -4.311 3.800 -12.134 1.00 88.00 177 ASP A CA 1
ATOM 1322 C C . ASP A 1 177 ? -4.214 2.624 -11.153 1.00 88.00 177 ASP A C 1
ATOM 1324 O O . ASP A 1 177 ? -3.945 1.484 -11.543 1.00 88.00 177 ASP A O 1
ATOM 1328 N N . PHE A 1 178 ? -4.427 2.902 -9.872 1.00 90.62 178 PHE A N 1
ATOM 1329 C CA . PHE A 1 178 ? -4.321 1.926 -8.798 1.00 90.62 178 PHE A CA 1
ATOM 1330 C C . PHE A 1 178 ? -5.325 2.201 -7.678 1.00 90.62 178 PHE A C 1
ATOM 1332 O O . PHE A 1 178 ? -5.852 3.308 -7.547 1.00 90.62 178 PHE A O 1
ATOM 1339 N N . ILE A 1 179 ? -5.545 1.191 -6.844 1.00 93.44 179 ILE A N 1
ATOM 1340 C CA . ILE A 1 179 ? -6.126 1.327 -5.505 1.00 93.44 179 ILE A CA 1
ATOM 1341 C C . ILE A 1 179 ? -5.132 0.782 -4.482 1.00 93.44 179 ILE A C 1
ATOM 1343 O O . ILE A 1 179 ? -4.448 -0.209 -4.748 1.00 93.44 179 ILE A O 1
ATOM 1347 N N . ALA A 1 180 ? -5.036 1.432 -3.326 1.00 95.00 180 ALA A N 1
ATOM 1348 C CA . ALA A 1 180 ? -4.303 0.915 -2.179 1.00 95.00 180 ALA A CA 1
ATOM 1349 C C . ALA A 1 180 ? -5.287 0.273 -1.203 1.00 95.00 180 ALA A C 1
ATOM 1351 O O . ALA A 1 180 ? -6.364 0.817 -0.968 1.00 95.00 180 ALA A O 1
ATOM 1352 N N . VAL A 1 181 ? -4.912 -0.863 -0.628 1.00 95.12 181 VAL A N 1
ATOM 1353 C CA . VAL A 1 181 ? -5.706 -1.572 0.371 1.00 95.12 181 VAL A CA 1
ATOM 1354 C C . VAL A 1 181 ? -4.833 -1.883 1.575 1.00 95.12 181 VAL A C 1
ATOM 1356 O O . VAL A 1 181 ? -3.770 -2.481 1.439 1.00 95.12 181 VAL A O 1
ATOM 1359 N N . LEU A 1 182 ? -5.283 -1.481 2.756 1.00 93.31 182 LEU A N 1
ATOM 1360 C CA . LEU A 1 182 ? -4.679 -1.870 4.020 1.00 93.31 182 LEU A CA 1
ATOM 1361 C C . LEU A 1 182 ? -5.298 -3.154 4.523 1.00 93.31 182 LEU A C 1
ATOM 1363 O O . LEU A 1 182 ? -6.519 -3.235 4.634 1.00 93.31 182 LEU A O 1
ATOM 1367 N N . GLU A 1 183 ? -4.447 -4.116 4.851 1.00 91.62 183 GLU A N 1
ATOM 1368 C CA . GLU A 1 183 ? -4.827 -5.322 5.569 1.00 91.62 183 GLU A CA 1
ATOM 1369 C C . GLU A 1 183 ? -4.508 -5.137 7.052 1.00 91.62 183 GLU A C 1
ATOM 1371 O O . GLU A 1 183 ? -3.354 -4.925 7.435 1.00 91.62 183 GLU A O 1
ATOM 1376 N N . PHE A 1 184 ? -5.537 -5.229 7.885 1.00 88.44 184 PHE A N 1
ATOM 1377 C CA . PHE A 1 184 ? -5.392 -5.361 9.330 1.00 88.44 184 PHE A CA 1
ATOM 1378 C C . PHE A 1 184 ? -5.508 -6.833 9.726 1.00 88.44 184 PHE A C 1
ATOM 1380 O O . PHE A 1 184 ? -6.155 -7.633 9.038 1.00 88.44 184 PHE A O 1
ATOM 1387 N N . GLU A 1 185 ? -4.923 -7.180 10.872 1.00 84.94 185 GLU A N 1
ATOM 1388 C CA . GLU A 1 185 ? -5.086 -8.502 11.470 1.00 84.94 185 GLU A CA 1
ATOM 1389 C C . GLU A 1 185 ? -6.572 -8.905 11.542 1.00 84.94 185 GLU A C 1
ATOM 1391 O O . GLU A 1 185 ? -7.456 -8.091 11.816 1.00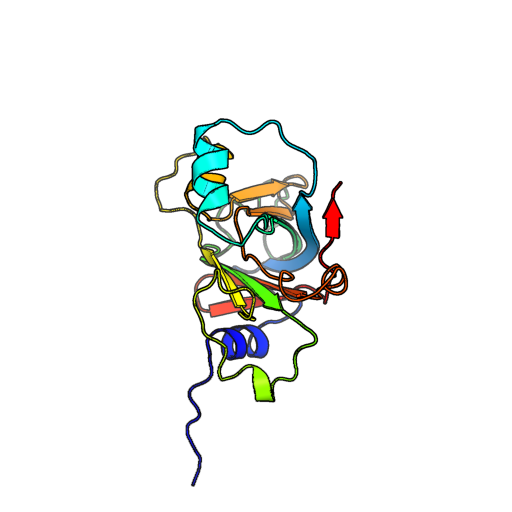 84.94 185 GLU A O 1
ATOM 1396 N N . GLY A 1 186 ? -6.853 -10.179 11.264 1.00 83.31 186 GLY A N 1
ATOM 1397 C CA . GLY A 1 186 ? -8.219 -10.697 11.174 1.00 83.31 186 GLY A CA 1
ATOM 1398 C C . GLY A 1 186 ? -8.860 -10.570 9.787 1.00 83.31 186 GLY A C 1
ATOM 1399 O O . GLY A 1 186 ? -10.024 -10.935 9.640 1.00 83.31 186 GLY A O 1
ATOM 1400 N N . GLY A 1 187 ? -8.117 -10.108 8.773 1.00 85.56 187 GLY A N 1
ATOM 1401 C CA . GLY A 1 187 ? -8.590 -10.051 7.385 1.00 85.56 187 GLY A CA 1
ATOM 1402 C C . GLY A 1 187 ? -9.562 -8.900 7.132 1.00 85.56 187 GLY A C 1
ATOM 1403 O O . GLY A 1 187 ? -10.536 -9.052 6.397 1.00 85.56 187 GLY A O 1
ATOM 1404 N N . ILE A 1 188 ? -9.331 -7.758 7.781 1.00 90.06 188 ILE A N 1
ATOM 1405 C CA . ILE A 1 188 ? -10.108 -6.535 7.562 1.00 90.06 188 ILE A CA 1
ATOM 1406 C C . ILE A 1 188 ? -9.371 -5.695 6.522 1.00 90.06 188 ILE A C 1
ATOM 1408 O O . ILE A 1 188 ? -8.199 -5.370 6.706 1.00 90.06 188 ILE A O 1
ATOM 1412 N N . PHE A 1 189 ? -10.068 -5.316 5.451 1.00 93.00 189 PHE A N 1
ATOM 1413 C CA . PHE A 1 189 ? -9.472 -4.630 4.310 1.00 93.00 189 PHE A CA 1
ATOM 1414 C C . PHE A 1 189 ? -10.049 -3.218 4.141 1.00 93.00 189 PHE A C 1
ATOM 1416 O O . PHE A 1 189 ? -11.253 -3.047 3.949 1.00 93.00 189 PHE A O 1
ATOM 1423 N N . LEU A 1 190 ? -9.190 -2.197 4.183 1.00 93.31 190 LEU A N 1
ATOM 1424 C CA . LEU A 1 190 ? -9.555 -0.790 3.976 1.00 93.31 190 LEU A CA 1
ATOM 1425 C C . LEU A 1 190 ? -8.990 -0.291 2.648 1.00 93.31 190 LEU A C 1
ATOM 1427 O O . LEU A 1 190 ? -7.775 -0.231 2.498 1.00 93.31 190 LEU A O 1
ATOM 1431 N N . THR A 1 191 ? -9.845 0.091 1.699 1.00 96.06 191 THR A N 1
ATOM 1432 C CA . THR A 1 191 ? -9.424 0.558 0.367 1.00 96.06 191 THR A CA 1
ATOM 1433 C C . THR A 1 191 ? -9.439 2.073 0.237 1.00 96.06 191 THR A C 1
ATOM 1435 O O . THR A 1 191 ? -10.318 2.762 0.756 1.00 96.06 191 THR A O 1
ATOM 1438 N N . SER A 1 192 ? -8.489 2.592 -0.536 1.00 95.19 192 SER A N 1
ATOM 1439 C CA . SER A 1 192 ? -8.514 3.950 -1.054 1.00 95.19 192 SER A CA 1
ATOM 1440 C C . SER A 1 192 ? -9.494 4.077 -2.218 1.00 95.19 192 SER A C 1
ATOM 1442 O O . SER A 1 192 ? -9.999 3.093 -2.768 1.00 95.19 192 SER A O 1
ATOM 1444 N N . GLU A 1 193 ? -9.711 5.313 -2.654 1.00 93.31 193 GLU A N 1
ATOM 1445 C CA . GLU A 1 193 ? -10.248 5.565 -3.988 1.00 93.31 193 GLU A CA 1
ATOM 1446 C C . GLU A 1 193 ? -9.197 5.277 -5.066 1.00 93.31 193 GLU A C 1
ATOM 1448 O O . GLU A 1 193 ? -8.001 5.164 -4.775 1.00 93.31 193 GLU A O 1
ATOM 1453 N N . ARG A 1 194 ? -9.652 5.175 -6.319 1.00 92.12 194 ARG A N 1
ATOM 1454 C CA . ARG A 1 194 ? -8.769 5.049 -7.480 1.00 92.12 194 ARG A CA 1
ATOM 1455 C C . ARG A 1 194 ? -7.896 6.293 -7.591 1.00 92.12 194 ARG A C 1
ATOM 1457 O O . ARG A 1 194 ? -8.412 7.406 -7.654 1.00 92.12 194 ARG A O 1
ATOM 1464 N N . GLN A 1 195 ? -6.591 6.083 -7.660 1.00 92.31 195 GLN A N 1
ATOM 1465 C CA . GLN A 1 195 ? -5.590 7.122 -7.862 1.00 92.31 195 GLN A CA 1
ATOM 1466 C C . GLN A 1 195 ? -4.720 6.802 -9.065 1.00 92.31 195 GLN A C 1
ATOM 1468 O O . GLN A 1 195 ? -4.723 5.680 -9.568 1.00 92.31 195 GLN A O 1
ATOM 1473 N N . ARG A 1 196 ? -3.960 7.799 -9.509 1.00 89.38 196 ARG A N 1
ATOM 1474 C CA . ARG A 1 196 ? -2.993 7.665 -10.592 1.00 89.38 196 ARG A CA 1
ATOM 1475 C C . ARG A 1 196 ? -1.575 7.685 -10.041 1.00 89.38 196 ARG A C 1
ATOM 1477 O O . ARG A 1 196 ? -1.276 8.448 -9.129 1.00 89.38 196 ARG A O 1
ATOM 1484 N N . VAL A 1 197 ? -0.717 6.844 -10.604 1.00 88.31 197 VAL A N 1
ATOM 1485 C CA . VAL A 1 197 ? 0.725 6.881 -10.362 1.00 88.31 197 VAL A CA 1
ATOM 1486 C C . VAL A 1 197 ? 1.323 8.135 -10.980 1.00 88.31 197 VAL A C 1
ATOM 1488 O O . VAL A 1 197 ? 1.027 8.463 -12.127 1.00 88.31 197 VAL A O 1
ATOM 1491 N N . GLU A 1 198 ? 2.207 8.797 -10.244 1.00 86.81 198 GLU A N 1
ATOM 1492 C CA . GLU A 1 198 ? 2.923 9.976 -10.721 1.00 86.81 198 GLU A CA 1
ATOM 1493 C C . GLU A 1 198 ? 4.392 9.673 -11.035 1.00 86.81 198 GLU A C 1
ATOM 1495 O O . GLU A 1 198 ? 5.065 8.922 -10.329 1.00 86.81 198 GLU A O 1
ATOM 1500 N N . THR A 1 199 ? 4.927 10.313 -12.071 1.00 80.38 199 THR A N 1
ATOM 1501 C CA . THR A 1 199 ? 6.368 10.318 -12.338 1.00 80.38 199 THR A CA 1
ATOM 1502 C C . THR A 1 199 ? 6.951 11.648 -11.868 1.00 80.38 199 THR A C 1
ATOM 1504 O O . THR A 1 199 ? 6.548 12.713 -12.332 1.00 80.38 199 THR A O 1
ATOM 1507 N N . VAL A 1 200 ? 7.899 11.585 -10.934 1.00 80.75 200 VAL A N 1
ATOM 1508 C CA . VAL A 1 200 ? 8.592 12.746 -10.358 1.00 80.75 200 VAL A CA 1
ATOM 1509 C C . VAL A 1 200 ? 9.957 12.885 -11.028 1.00 80.75 200 VAL A C 1
ATOM 1511 O O . VAL A 1 200 ? 10.758 11.949 -10.973 1.00 80.75 200 VAL A O 1
ATOM 1514 N N . TYR A 1 201 ? 10.208 14.034 -11.658 1.00 73.88 201 TYR A N 1
ATOM 1515 C CA . TYR A 1 201 ? 11.414 14.324 -12.446 1.00 73.88 201 TYR A CA 1
ATOM 1516 C C . TYR A 1 201 ? 12.444 15.197 -11.732 1.00 73.88 201 TYR A C 1
ATOM 1518 O O . TYR A 1 201 ? 12.157 15.775 -10.657 1.00 73.88 201 TYR A O 1
#

Radius of gyration: 18.27 Å; chains: 1; bounding box: 52×43×50 Å

Secondary structure (DSSP, 8-state):
--------HHHHHHHH-BSEEEETTEEEEEEEEEEEEE----PPPHHHHHHHTT-S--PPPPEEEEEEEEEEES---TTS-TTSSSS--EEEEEEEEESS-GGGTTT----TT-TT-SEEEEEPPPTT--S---HHHHHHHT-EEEEEEGGGTEEEEEE-S----S-SSTTT-TT-EEEEEEEETTTEEEEPPPEE-EEE-